Protein AF-A0A7X8MXW6-F1 (afdb_monomer)

Foldseek 3Di:
DPDQDDQPPVLQQPQPPDDDPDDPLVSLLVSVLLCLQVCSDPAFDFDALVVVCVSNVHDSVSSVSSLVVCVVLVQWPQDVVGHTGGHDQDPVNLVVLVVVCCVLQVVLLVLCVVPPFDPVLVVVLVVLVVQLVVCVVVVVPVSNLVSVLVNSLSSSVRSVCPVSSVVNSSSSSNNHDDDPDD

Sequence (182 aa):
MPSRPSLPDSHRLPRLDEPRDMPLREQVAEHLRHAFIVGDIAPGVVLSAPTLAGEFGISATPVREAMLDLATEGHVRALRYKGYRVLEFSPETRAQHVELRGFIEIPLMLRVAAHGMPDEQLVAARRLAADSLQAAVDGDLIEFIRLDTSLHLGLLKAAGNDVAVRHVRSLRSLARLTGLRA

Radius of gyration: 18.25 Å; Cα contacts (8 Å, |Δi|>4): 186; chains: 1; bounding box: 46×34×47 Å

Solvent-accessible surface area (backbone atoms only — not comparable to full-atom values): 10243 Å² total; per-residue (Å²): 129,88,78,78,86,72,83,63,86,89,65,65,70,74,71,82,86,55,92,58,105,62,59,68,29,56,55,51,32,54,52,52,53,48,34,44,39,77,42,77,47,54,62,67,44,69,46,40,38,65,57,52,12,63,75,67,76,50,65,40,63,45,41,46,52,18,54,50,52,37,30,74,74,56,51,25,41,82,38,90,98,61,34,31,30,30,45,70,80,48,74,64,59,31,50,52,35,51,50,56,44,49,74,54,50,50,63,38,50,51,49,28,70,73,72,48,68,60,68,72,57,52,53,51,39,52,49,30,53,52,52,19,52,49,24,53,75,72,64,36,57,67,56,17,52,53,29,49,49,51,30,54,42,49,53,34,46,62,48,71,33,66,70,55,34,58,54,48,54,53,38,54,60,64,48,48,60,78,75,85,76,130

Secondary structure (DSSP, 8-state):
-PPPPPPPGGGPPS-TTS--SS-HHHHHHHHHHHHHHTTSS-TT-EE-HHHHHHHHTS-HHHHHHHHHHHHHTTSEEEETTTEEEEPPPPHHHHHHHHHHHHHHHHHHHHHHHHH---HHHHHHHHHHHHHHHHHHHTT-HHHHHHHHHHHHHHHHHHTT-HHHHHHHHHHHHHSSPS----

InterPro domains:
  IPR000524 Transcription regulator HTH, GntR [PF00392] (25-86)
  IPR000524 Transcription regulator HTH, GntR [PS50949] (22-89)
  IPR000524 Transcription regulator HTH, GntR [SM00345] (28-86)
  IPR008920 Transcription regulator FadR/GntR, C-terminal [G3DSA:1.20.120.530] (92-181)
  IPR008920 Transcription regulator FadR/GntR, C-terminal [SSF48008] (94-178)
  IPR011711 GntR, C-terminal [PF07729] (99-176)
  IPR036388 Winged helix-like DNA-binding domain superfamily [G3DSA:1.10.10.10] (20-87)
  IPR036390 Winged helix DNA-binding domain superfamily [SSF46785] (18-90)

Mean predicted aligned error: 10.39 Å

Organism: NCBI:txid1610489

pLDDT: mean 82.72, std 16.94, range [33.53, 98.19]

Nearest PDB structures (foldseek):
  4p9f-assembly1_A  TM=8.448E-01  e=3.933E-08  Escherichia coli UMEA 3718-1
  7xp0-assembly1_A-2  TM=7.785E-01  e=3.809E-06  Pseudomonas aeruginosa PAO1
  6za7-assembly1_B  TM=6.309E-01  e=5.865E-07  Agrobacterium fabrum str. C58
  6za7-assembly1_A  TM=6.076E-01  e=1.747E-06  Agrobacterium fabrum str. C58
  3ihu-assembly2_B  TM=8.337E-01  e=6.993E-05  Cupriavidus pinatubonensis JMP134

Structure (mmCIF, N/CA/C/O backbone):
data_AF-A0A7X8MXW6-F1
#
_entry.id   AF-A0A7X8MXW6-F1
#
loop_
_atom_site.group_PDB
_atom_site.id
_atom_site.type_symbol
_atom_site.label_atom_id
_atom_site.label_alt_id
_atom_site.label_comp_id
_atom_site.label_asym_id
_atom_site.label_entity_id
_atom_site.label_seq_id
_atom_site.pdbx_PDB_ins_code
_atom_site.Cartn_x
_atom_site.Cartn_y
_atom_site.Cartn_z
_atom_site.occupancy
_atom_site.B_iso_or_equiv
_atom_site.auth_seq_id
_atom_site.auth_comp_id
_atom_site.auth_asym_id
_atom_site.auth_atom_id
_atom_site.pdbx_PDB_model_num
ATOM 1 N N . MET A 1 1 ? -29.532 -4.496 23.430 1.00 36.91 1 MET A N 1
ATOM 2 C CA . MET A 1 1 ? -28.076 -4.241 23.368 1.00 36.91 1 MET A CA 1
ATOM 3 C C . MET A 1 1 ? -27.651 -4.408 21.923 1.00 36.91 1 MET A C 1
ATOM 5 O O . MET A 1 1 ? -28.002 -5.445 21.376 1.00 36.91 1 MET A O 1
ATOM 9 N N . PRO A 1 2 ? -26.997 -3.433 21.272 1.00 33.53 2 PRO A N 1
ATOM 10 C CA . PRO A 1 2 ? -26.527 -3.659 19.914 1.00 33.53 2 PRO A CA 1
ATOM 11 C C . PRO A 1 2 ? -25.418 -4.715 19.961 1.00 33.53 2 PRO A C 1
ATOM 13 O O . PRO A 1 2 ? -24.464 -4.607 20.733 1.00 33.53 2 PRO A O 1
ATOM 16 N N . SER A 1 3 ? -25.623 -5.776 19.193 1.00 37.81 3 SER A N 1
ATOM 17 C CA . SER A 1 3 ? -24.724 -6.905 18.996 1.00 37.81 3 SER A CA 1
ATOM 18 C C . SER A 1 3 ? -23.345 -6.418 18.545 1.00 37.81 3 SER A C 1
ATOM 20 O O . SER A 1 3 ? -23.223 -5.615 17.620 1.00 37.81 3 SER A O 1
ATOM 22 N N . ARG A 1 4 ? -22.299 -6.880 19.239 1.00 45.94 4 ARG A N 1
ATOM 23 C CA . ARG A 1 4 ? -20.902 -6.613 18.880 1.00 45.94 4 ARG A CA 1
ATOM 24 C C . ARG A 1 4 ? -20.596 -7.339 17.566 1.00 45.94 4 ARG A C 1
ATOM 26 O O . ARG A 1 4 ? -20.819 -8.546 17.526 1.00 45.94 4 ARG A O 1
ATOM 33 N N . PRO A 1 5 ? -20.107 -6.657 16.519 1.00 39.91 5 PRO A N 1
ATOM 34 C CA . PRO A 1 5 ? -19.683 -7.349 15.312 1.00 39.91 5 PRO A CA 1
ATOM 35 C C . PRO A 1 5 ? -18.455 -8.204 15.647 1.00 39.91 5 PRO A C 1
ATOM 37 O O . PRO A 1 5 ? -17.433 -7.676 16.079 1.00 39.91 5 PRO A O 1
ATOM 40 N N . SER A 1 6 ? -18.594 -9.520 15.512 1.00 46.16 6 SER A N 1
ATOM 41 C CA . SER A 1 6 ? -17.487 -10.475 15.431 1.00 46.16 6 SER A CA 1
ATOM 42 C C . SER A 1 6 ? -16.920 -10.452 14.013 1.00 46.16 6 SER A C 1
ATOM 44 O O . SER A 1 6 ? -17.694 -10.338 13.057 1.00 46.16 6 SER A O 1
ATOM 46 N N . LEU A 1 7 ? -15.597 -10.558 13.861 1.00 47.19 7 LEU A N 1
ATOM 47 C CA . LEU A 1 7 ? -14.991 -10.727 12.538 1.00 47.19 7 LEU A CA 1
ATOM 48 C C . LEU A 1 7 ? -15.513 -12.028 11.881 1.00 47.19 7 LEU A C 1
ATOM 50 O O . LEU A 1 7 ? -15.672 -13.028 12.582 1.00 47.19 7 LEU A O 1
ATOM 54 N N . PRO A 1 8 ? -15.810 -12.040 10.568 1.00 42.41 8 PRO A N 1
ATOM 55 C CA . PRO A 1 8 ? -16.165 -13.268 9.849 1.00 42.41 8 PRO A CA 1
ATOM 56 C C . PRO A 1 8 ? -15.090 -14.375 9.963 1.00 42.41 8 PRO A C 1
ATOM 58 O O . PRO A 1 8 ? -13.896 -14.089 10.039 1.00 42.41 8 PRO A O 1
ATOM 61 N N . ASP A 1 9 ? -15.500 -15.651 9.909 1.00 42.44 9 ASP A N 1
ATOM 62 C CA . ASP A 1 9 ? -14.617 -16.831 10.052 1.00 42.44 9 ASP A CA 1
ATOM 63 C C . ASP A 1 9 ? -13.475 -16.913 9.011 1.00 42.44 9 ASP A C 1
ATOM 65 O O . ASP A 1 9 ? -12.468 -17.587 9.238 1.00 42.44 9 ASP A O 1
ATOM 69 N N . SER A 1 10 ? -13.585 -16.189 7.892 1.00 42.41 10 SER A N 1
ATOM 70 C CA . SER A 1 10 ? -12.551 -16.036 6.856 1.00 42.41 10 SER A CA 1
ATOM 71 C C . SER A 1 10 ? -11.316 -15.233 7.294 1.00 42.41 10 SER A C 1
ATOM 73 O O . SER A 1 10 ? -10.360 -15.143 6.528 1.00 42.41 10 SER A O 1
ATOM 75 N N . HIS A 1 11 ? -11.309 -14.666 8.507 1.00 49.03 11 HIS A N 1
ATOM 76 C CA . HIS A 1 11 ? -10.253 -13.764 8.995 1.00 49.03 11 HIS A CA 1
ATOM 77 C C . HIS A 1 11 ? -9.484 -14.307 10.199 1.00 49.03 11 HIS A C 1
ATOM 79 O O . HIS A 1 11 ? -8.887 -13.541 10.957 1.00 49.03 11 HIS A O 1
ATOM 85 N N . ARG A 1 12 ? -9.440 -15.635 10.379 1.00 51.31 12 ARG A N 1
ATOM 86 C CA . ARG A 1 12 ? -8.355 -16.208 11.182 1.00 51.31 12 ARG A CA 1
ATOM 87 C C . ARG A 1 12 ? -7.048 -15.763 10.542 1.00 51.31 12 ARG A C 1
ATOM 89 O O . ARG A 1 12 ? -6.825 -16.021 9.360 1.00 51.31 12 ARG A O 1
ATOM 96 N N . LEU A 1 13 ? -6.202 -15.088 11.316 1.00 50.16 13 LEU A N 1
ATOM 97 C CA . LEU A 1 13 ? -4.832 -14.828 10.900 1.00 50.16 13 LEU A CA 1
ATOM 98 C C . LEU A 1 13 ? -4.233 -16.129 10.343 1.00 50.16 13 LEU A C 1
ATOM 100 O O . LEU A 1 13 ? -4.460 -17.194 10.936 1.00 50.16 13 LEU A O 1
ATOM 104 N N . PRO A 1 14 ? -3.445 -16.082 9.253 1.00 50.50 14 PRO A N 1
ATOM 105 C CA . PRO A 1 14 ? -2.521 -17.178 8.991 1.00 50.50 14 PRO A CA 1
ATOM 106 C C . PRO A 1 14 ? -1.751 -17.433 10.290 1.00 50.50 14 PRO A C 1
ATOM 108 O O . PRO A 1 14 ? -1.395 -16.465 10.961 1.00 50.50 14 PRO A O 1
ATOM 111 N N . ARG A 1 15 ? -1.588 -18.705 10.684 1.00 50.72 15 ARG A N 1
ATOM 112 C CA . ARG A 1 15 ? -1.011 -19.096 11.982 1.00 50.72 15 ARG A CA 1
ATOM 113 C C . ARG A 1 15 ? 0.205 -18.216 12.295 1.00 50.72 15 ARG A C 1
ATOM 115 O O . ARG A 1 15 ? 1.260 -18.400 11.698 1.00 50.72 15 ARG A O 1
ATOM 122 N N . LEU A 1 16 ? 0.046 -17.263 13.220 1.00 52.38 16 LEU A N 1
ATOM 123 C CA . LEU A 1 16 ? 1.124 -16.355 13.641 1.00 52.38 16 LEU A CA 1
ATOM 124 C C . LEU A 1 16 ? 2.232 -17.099 14.408 1.00 52.38 16 LEU A C 1
ATOM 126 O O . LEU A 1 16 ? 3.251 -16.508 14.750 1.00 52.38 16 LEU A O 1
ATOM 130 N N . ASP A 1 17 ? 2.022 -18.395 14.657 1.00 49.62 17 ASP A N 1
ATOM 131 C CA . ASP A 1 17 ? 2.962 -19.325 15.274 1.00 49.62 17 ASP A CA 1
ATOM 132 C C . ASP A 1 17 ? 4.061 -19.802 14.305 1.00 49.62 17 ASP A C 1
ATOM 134 O O . ASP A 1 17 ? 5.020 -20.443 14.737 1.00 49.62 17 ASP A O 1
ATOM 138 N N . GLU A 1 18 ? 3.948 -19.526 12.998 1.00 51.53 18 GLU A N 1
ATOM 139 C CA . GLU A 1 18 ? 5.024 -19.827 12.051 1.00 51.53 18 GLU A CA 1
ATOM 140 C C . GLU A 1 18 ? 6.145 -18.781 12.165 1.00 51.53 18 GLU A C 1
ATOM 142 O O . GLU A 1 18 ? 5.864 -17.579 12.102 1.00 51.53 18 GLU A O 1
ATOM 147 N N . PRO A 1 19 ? 7.423 -19.192 12.306 1.00 49.38 19 PRO A N 1
ATOM 148 C CA . PRO A 1 19 ? 8.533 -18.255 12.394 1.00 49.38 19 PRO A CA 1
ATOM 149 C C . PRO A 1 19 ? 8.647 -17.482 11.078 1.00 49.38 19 PRO A C 1
ATOM 151 O O . PRO A 1 19 ? 9.159 -17.986 10.080 1.00 49.38 19 PRO A O 1
ATOM 154 N N . ARG A 1 20 ? 8.147 -16.249 11.067 1.00 57.38 20 ARG A N 1
ATOM 155 C CA . ARG A 1 20 ? 8.473 -15.254 10.046 1.00 57.38 20 ARG A CA 1
ATOM 156 C C . ARG A 1 20 ? 9.596 -14.380 10.584 1.00 57.38 20 ARG A C 1
ATOM 158 O O . ARG A 1 20 ? 9.595 -14.048 11.767 1.00 57.38 20 ARG A O 1
ATOM 165 N N . ASP A 1 21 ? 10.485 -13.921 9.709 1.00 69.06 21 ASP A N 1
ATOM 166 C CA . ASP A 1 21 ? 11.567 -12.966 10.021 1.00 69.06 21 ASP A CA 1
ATOM 167 C C . ASP A 1 21 ? 11.059 -11.558 10.432 1.00 69.06 21 ASP A C 1
ATOM 169 O O . ASP A 1 21 ? 11.796 -10.575 10.375 1.00 69.06 21 ASP A O 1
ATOM 173 N N . MET A 1 22 ? 9.789 -11.427 10.832 1.00 77.62 22 MET A N 1
ATOM 174 C CA . MET A 1 22 ? 9.086 -10.165 11.041 1.00 77.62 22 MET A CA 1
ATOM 175 C C . MET A 1 22 ? 8.452 -10.086 12.448 1.00 77.62 22 MET A C 1
ATOM 177 O O . MET A 1 22 ? 7.785 -11.034 12.873 1.00 77.62 22 MET A O 1
ATOM 181 N N . PRO A 1 23 ? 8.570 -8.947 13.162 1.00 89.06 23 PRO A N 1
ATOM 182 C CA . PRO A 1 23 ? 7.937 -8.733 14.466 1.00 89.06 23 PRO A CA 1
ATOM 183 C C . PRO A 1 23 ? 6.409 -8.898 14.456 1.00 89.06 23 PRO A C 1
ATOM 185 O O . PRO A 1 23 ? 5.728 -8.468 13.529 1.00 89.06 23 PRO A O 1
ATOM 188 N N . LEU A 1 24 ? 5.843 -9.414 15.554 1.00 88.75 24 LEU A N 1
ATOM 189 C CA . LEU A 1 24 ? 4.402 -9.683 15.688 1.00 88.75 24 LEU A CA 1
ATOM 190 C C . LEU A 1 24 ? 3.516 -8.444 15.459 1.00 88.75 24 LEU A C 1
ATOM 192 O O . LEU A 1 24 ? 2.457 -8.549 14.848 1.00 88.75 24 LEU A O 1
ATOM 196 N N . ARG A 1 25 ? 3.958 -7.258 15.902 1.00 91.25 25 ARG A N 1
ATOM 197 C CA . ARG A 1 25 ? 3.248 -5.990 15.643 1.00 91.25 25 ARG A CA 1
ATOM 198 C C . ARG A 1 25 ? 3.090 -5.713 14.144 1.00 91.25 25 ARG A C 1
ATOM 200 O O . ARG A 1 25 ? 2.050 -5.232 13.715 1.00 91.25 25 ARG A O 1
ATOM 207 N N . GLU A 1 26 ? 4.110 -6.035 13.350 1.00 86.50 26 GLU A N 1
ATOM 208 C CA . GLU A 1 26 ? 4.144 -5.743 11.918 1.00 86.50 26 GLU A CA 1
ATOM 209 C C . GLU A 1 26 ? 3.268 -6.742 11.162 1.00 86.50 26 GLU A C 1
ATOM 211 O O . GLU A 1 26 ? 2.489 -6.336 10.304 1.00 86.50 26 GLU A O 1
ATOM 216 N N . GLN A 1 27 ? 3.273 -8.011 11.585 1.00 86.62 27 GLN A N 1
ATOM 217 C CA . GLN A 1 27 ? 2.348 -9.028 11.080 1.00 86.62 27 GLN A CA 1
ATOM 218 C C . GLN A 1 27 ? 0.879 -8.647 11.341 1.00 86.62 27 GLN A C 1
ATOM 220 O O . GLN A 1 27 ? 0.041 -8.732 10.441 1.00 86.62 27 GLN A O 1
ATOM 225 N N . VAL A 1 28 ? 0.562 -8.177 12.556 1.00 91.06 28 VAL A N 1
ATOM 226 C CA . VAL A 1 28 ? -0.785 -7.688 12.901 1.00 91.06 28 VAL A CA 1
ATOM 227 C C . VAL A 1 28 ? -1.152 -6.464 12.063 1.00 91.06 28 VAL A C 1
ATOM 229 O O . VAL A 1 28 ? -2.267 -6.391 11.545 1.00 91.06 28 VAL A O 1
ATOM 232 N N . ALA A 1 29 ? -0.223 -5.516 11.910 1.00 88.62 29 ALA A N 1
ATOM 233 C CA . ALA A 1 29 ? -0.446 -4.325 11.105 1.00 88.62 29 ALA A CA 1
ATOM 234 C C . ALA A 1 29 ? -0.733 -4.695 9.645 1.00 88.62 29 ALA A C 1
ATOM 236 O O . ALA A 1 29 ? -1.752 -4.257 9.124 1.00 88.62 29 ALA A O 1
ATOM 237 N N . GLU A 1 30 ? 0.087 -5.541 9.007 1.00 82.62 30 GLU A N 1
ATOM 238 C CA . GLU A 1 30 ? -0.141 -6.015 7.633 1.00 82.62 30 GLU A CA 1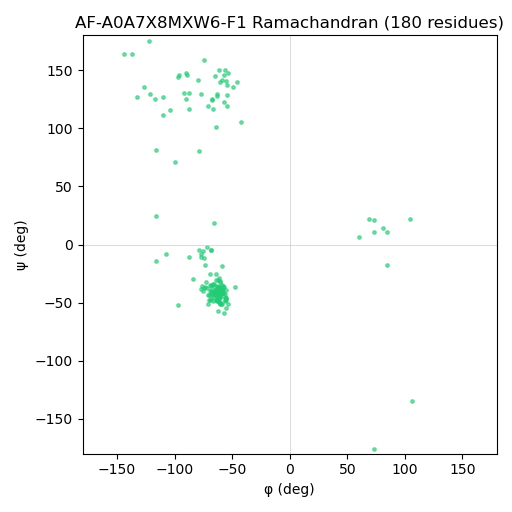
ATOM 239 C C . GLU A 1 30 ? -1.498 -6.696 7.460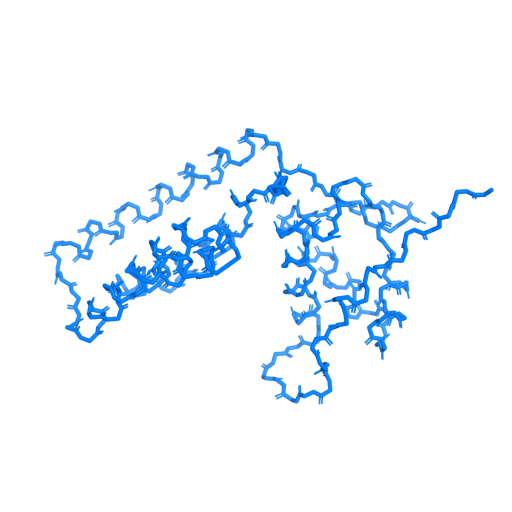 1.00 82.62 30 GLU A C 1
ATOM 241 O O . GLU A 1 30 ? -2.219 -6.378 6.511 1.00 82.62 30 GLU A O 1
ATOM 246 N N . HIS A 1 31 ? -1.873 -7.580 8.385 1.00 84.38 31 HIS A N 1
ATOM 247 C CA . HIS A 1 31 ? -3.149 -8.283 8.311 1.00 84.38 31 HIS A CA 1
ATOM 248 C C . HIS A 1 31 ? -4.346 -7.326 8.387 1.00 84.38 31 HIS A C 1
ATOM 250 O O . HIS A 1 31 ? -5.249 -7.385 7.551 1.00 84.38 31 HIS A O 1
ATOM 256 N N . LEU A 1 32 ? -4.345 -6.408 9.357 1.00 87.56 32 LEU A N 1
ATOM 257 C CA . LEU A 1 32 ? -5.420 -5.425 9.508 1.00 87.56 32 LEU A CA 1
ATOM 258 C C . LEU A 1 32 ? -5.466 -4.450 8.32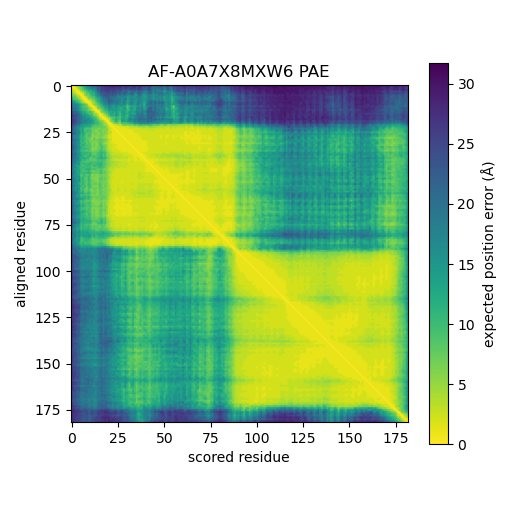9 1.00 87.56 32 LEU A C 1
ATOM 260 O O . LEU A 1 32 ? -6.550 -4.132 7.845 1.00 87.56 32 LEU A O 1
ATOM 264 N N . ARG A 1 33 ? -4.301 -4.025 7.822 1.00 84.19 33 ARG A N 1
ATOM 265 C CA . ARG A 1 33 ? -4.195 -3.186 6.620 1.00 84.19 33 ARG A CA 1
ATOM 266 C C . ARG A 1 33 ? -4.888 -3.855 5.438 1.00 84.19 33 ARG A C 1
ATOM 268 O O . ARG A 1 33 ? -5.704 -3.223 4.776 1.00 84.19 33 ARG A O 1
ATOM 275 N N . HIS A 1 34 ? -4.610 -5.141 5.222 1.00 74.31 34 HIS A N 1
ATOM 276 C CA . HIS A 1 34 ? -5.268 -5.928 4.186 1.00 74.31 34 HIS A CA 1
ATOM 277 C C . HIS A 1 34 ? -6.787 -5.964 4.389 1.00 74.31 34 HIS A C 1
ATOM 279 O O . HIS A 1 34 ? -7.519 -5.604 3.470 1.00 74.31 34 HIS A O 1
ATOM 285 N N . ALA A 1 35 ? -7.256 -6.306 5.594 1.00 80.00 35 ALA A N 1
ATOM 286 C CA . ALA A 1 35 ? -8.682 -6.383 5.922 1.00 80.00 35 ALA A CA 1
ATOM 287 C C . ALA A 1 35 ? -9.431 -5.048 5.713 1.00 80.00 35 ALA A C 1
ATOM 289 O O . ALA A 1 35 ? -10.586 -5.047 5.288 1.00 80.00 35 ALA A O 1
ATOM 290 N N . PHE A 1 36 ? -8.783 -3.904 5.963 1.00 79.31 36 PHE A N 1
ATOM 291 C CA . PHE A 1 36 ? -9.358 -2.587 5.660 1.00 79.31 36 PHE A CA 1
ATOM 292 C C . PHE A 1 36 ? -9.480 -2.335 4.156 1.00 79.31 36 PHE A C 1
ATOM 294 O O . PHE A 1 36 ? -10.493 -1.804 3.706 1.00 79.31 36 PHE A O 1
ATOM 301 N N . ILE A 1 37 ? -8.462 -2.716 3.382 1.00 72.31 37 ILE A N 1
ATOM 302 C CA . ILE A 1 37 ? -8.394 -2.455 1.937 1.00 72.31 37 ILE A CA 1
ATOM 303 C C . ILE A 1 37 ? -9.390 -3.318 1.169 1.00 72.31 37 ILE A C 1
ATOM 305 O O . ILE A 1 37 ? -10.061 -2.818 0.275 1.00 72.31 37 ILE A O 1
ATOM 309 N N . VAL A 1 38 ? -9.511 -4.603 1.509 1.00 66.44 38 VAL A N 1
ATOM 310 C CA . VAL A 1 38 ? -10.473 -5.492 0.833 1.00 66.44 38 VAL A CA 1
ATOM 311 C C . VAL A 1 38 ? -11.909 -5.308 1.343 1.00 66.44 38 VAL A C 1
ATOM 313 O O . VAL A 1 38 ? -12.843 -5.882 0.791 1.00 66.44 38 VAL A O 1
ATOM 316 N N . GLY A 1 39 ? -12.107 -4.470 2.369 1.00 71.12 39 GLY A N 1
ATOM 317 C CA . GLY A 1 39 ? -13.423 -4.132 2.913 1.00 71.12 39 GLY A CA 1
ATOM 318 C C . GLY A 1 39 ? -14.004 -5.168 3.878 1.00 71.12 39 GLY A C 1
ATOM 319 O O . GLY A 1 39 ? -15.192 -5.092 4.196 1.00 71.12 39 GLY A O 1
ATOM 320 N N . ASP A 1 40 ? -13.190 -6.102 4.371 1.00 76.88 40 ASP A N 1
ATOM 321 C CA . ASP A 1 40 ? -13.593 -7.086 5.385 1.00 76.88 40 ASP A CA 1
ATOM 322 C C . ASP A 1 40 ? -13.979 -6.407 6.702 1.00 76.88 40 ASP A C 1
ATOM 324 O O . ASP A 1 40 ? -14.922 -6.819 7.383 1.00 76.88 40 ASP A O 1
ATOM 328 N N . ILE A 1 41 ? -13.279 -5.320 7.040 1.00 81.50 41 ILE A N 1
ATOM 329 C CA . ILE A 1 41 ? -13.640 -4.445 8.152 1.00 81.50 41 ILE A CA 1
ATOM 330 C C . ILE A 1 41 ? -14.131 -3.117 7.585 1.00 81.50 41 ILE A C 1
ATOM 332 O O . ILE A 1 41 ? -13.364 -2.321 7.043 1.00 81.50 41 ILE A O 1
ATOM 336 N N . ALA A 1 42 ? -15.428 -2.873 7.753 1.00 78.12 42 ALA A N 1
ATOM 337 C CA . ALA A 1 42 ? -16.076 -1.687 7.222 1.00 78.12 42 ALA A CA 1
ATOM 338 C C . ALA A 1 42 ? -15.552 -0.386 7.871 1.00 78.12 42 ALA A C 1
ATOM 340 O O . ALA A 1 42 ? -15.306 -0.345 9.086 1.00 78.12 42 ALA A O 1
ATOM 341 N N . PRO A 1 43 ? -15.463 0.715 7.102 1.00 83.00 43 PRO A N 1
ATOM 342 C CA . PRO A 1 43 ? -15.230 2.038 7.663 1.00 83.00 43 PRO A CA 1
ATOM 343 C C . PRO A 1 43 ? -16.248 2.401 8.755 1.00 83.00 43 PRO A C 1
ATOM 345 O O . PRO A 1 43 ? -17.405 1.984 8.736 1.00 83.00 43 PRO A O 1
ATOM 348 N N . GLY A 1 44 ? -15.811 3.179 9.746 1.00 86.00 44 GLY A N 1
ATOM 349 C CA . GLY A 1 44 ? -16.634 3.603 10.882 1.00 86.00 44 GLY A CA 1
ATOM 350 C C . GLY A 1 44 ? -16.709 2.605 12.045 1.00 86.00 44 GLY A C 1
ATOM 351 O O . GLY A 1 44 ? -17.022 3.025 13.168 1.00 86.00 44 GLY A O 1
ATOM 352 N N . VAL A 1 45 ? -16.363 1.327 11.828 1.00 89.81 45 VAL A N 1
ATOM 353 C CA . VAL A 1 45 ? -16.269 0.311 12.892 1.00 89.81 45 VAL A CA 1
ATOM 354 C C . VAL A 1 45 ? -15.251 0.743 13.948 1.00 89.81 45 VAL A C 1
ATOM 356 O O . VAL A 1 45 ? -14.212 1.327 13.639 1.00 89.81 45 VAL A O 1
ATOM 359 N N . VAL A 1 46 ? -15.554 0.472 15.220 1.00 93.00 46 VAL A N 1
ATOM 360 C CA . VAL A 1 46 ? -14.634 0.713 16.335 1.00 93.00 46 VAL A CA 1
ATOM 361 C C . VAL A 1 46 ? -14.040 -0.612 16.790 1.00 93.00 46 VAL A C 1
ATOM 363 O O . VAL A 1 46 ? -14.754 -1.477 17.292 1.00 93.00 46 VAL A O 1
ATOM 366 N N . LEU A 1 47 ? -12.727 -0.740 16.637 1.00 93.94 47 LEU A N 1
ATOM 367 C CA . LEU A 1 47 ? -11.944 -1.901 17.026 1.00 93.94 47 LEU A CA 1
ATOM 368 C C . LEU A 1 47 ? -11.299 -1.693 18.394 1.00 93.94 47 LEU A C 1
ATOM 370 O O . LEU A 1 47 ? -10.853 -0.600 18.744 1.00 93.94 47 LEU A O 1
ATOM 374 N N . SER A 1 48 ? -11.210 -2.771 19.163 1.00 94.38 48 SER A N 1
ATOM 375 C CA . SER A 1 48 ? -10.610 -2.796 20.494 1.00 94.38 48 SER A CA 1
ATOM 376 C C . SER A 1 48 ? -9.402 -3.723 20.476 1.00 94.38 48 SER A C 1
ATOM 378 O O . SER A 1 48 ? -9.538 -4.895 20.133 1.00 94.38 48 SER A O 1
ATOM 380 N N . ALA A 1 49 ? -8.231 -3.224 20.883 1.00 93.44 49 ALA A N 1
ATOM 381 C CA . ALA A 1 49 ? -7.016 -4.037 20.914 1.00 93.44 49 ALA A CA 1
ATOM 382 C C . ALA A 1 49 ? -7.152 -5.299 21.794 1.00 93.44 49 ALA A C 1
ATOM 384 O O . ALA A 1 49 ? -6.748 -6.359 21.336 1.00 93.44 49 ALA A O 1
ATOM 385 N N . PRO A 1 50 ? -7.768 -5.258 22.997 1.00 93.25 50 PRO A N 1
ATOM 386 C CA . PRO A 1 50 ? -8.075 -6.475 23.754 1.00 93.25 50 PRO A CA 1
ATOM 387 C C . PRO A 1 50 ? -8.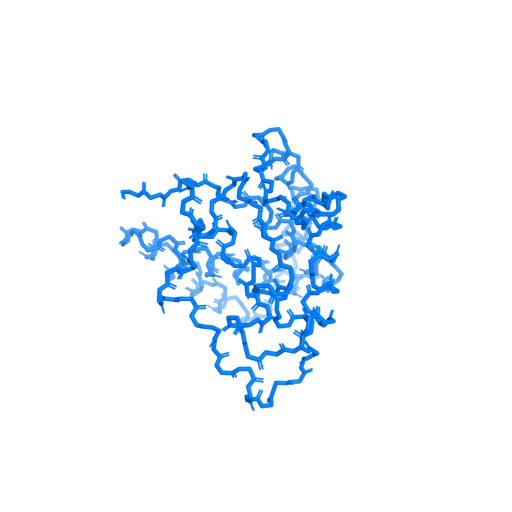965 -7.487 23.021 1.00 93.25 50 PRO A C 1
ATOM 389 O O . PRO A 1 50 ? -8.784 -8.685 23.192 1.00 93.25 50 PRO A O 1
ATOM 392 N N . THR A 1 51 ? -9.932 -7.017 22.228 1.00 90.12 51 THR A N 1
ATOM 393 C CA . THR A 1 51 ? -10.848 -7.899 21.488 1.00 90.12 51 THR A CA 1
ATOM 394 C C . THR A 1 51 ? -10.115 -8.590 20.348 1.00 90.12 51 THR A C 1
ATOM 396 O O . THR A 1 51 ? -10.112 -9.814 20.297 1.00 90.12 51 THR A O 1
ATOM 399 N N . LEU A 1 52 ? -9.411 -7.811 19.522 1.00 91.50 52 LEU A N 1
ATOM 400 C CA . LEU A 1 52 ? -8.568 -8.327 18.443 1.00 91.50 52 LEU A CA 1
ATOM 401 C C . LEU A 1 52 ? -7.497 -9.286 18.977 1.00 91.50 52 LEU A C 1
ATOM 403 O O . LEU A 1 52 ? -7.275 -10.341 18.410 1.00 91.50 52 LEU A O 1
ATOM 407 N N . ALA A 1 53 ? -6.867 -8.966 20.110 1.00 91.31 53 ALA A N 1
ATOM 408 C CA . ALA A 1 53 ? -5.885 -9.842 20.745 1.00 91.31 53 ALA A CA 1
ATOM 409 C C . ALA A 1 53 ? -6.470 -11.215 21.115 1.00 91.31 53 ALA A C 1
ATOM 411 O O . ALA A 1 53 ? -5.818 -12.234 20.899 1.00 91.31 53 ALA A O 1
ATOM 412 N N . GLY A 1 54 ? -7.712 -11.244 21.614 1.00 89.88 54 GLY A N 1
ATOM 413 C CA . GLY A 1 54 ? -8.438 -12.484 21.888 1.00 89.88 54 GLY A CA 1
ATOM 414 C C . GLY A 1 54 ? -8.757 -13.286 20.625 1.00 89.88 54 GLY A C 1
ATOM 415 O O . GLY A 1 54 ? -8.593 -14.501 20.628 1.00 89.88 54 GLY A O 1
ATOM 416 N N . GLU A 1 55 ? -9.151 -12.616 19.540 1.00 86.81 55 GLU A N 1
ATOM 417 C CA . GLU A 1 55 ? -9.385 -13.251 18.231 1.00 86.81 55 GLU A CA 1
ATOM 418 C C . GLU A 1 55 ? -8.089 -13.800 17.618 1.00 86.81 55 GLU A C 1
ATOM 420 O O . GLU A 1 55 ? -8.087 -14.842 16.967 1.00 86.81 55 GLU A O 1
ATOM 425 N N . PHE A 1 56 ? -6.975 -13.117 17.869 1.00 84.69 56 PHE A N 1
ATOM 426 C CA . PHE A 1 56 ? -5.659 -13.459 17.347 1.00 84.69 56 PHE A CA 1
ATOM 427 C C . PHE A 1 56 ? -4.884 -14.460 18.210 1.00 84.69 56 PHE A C 1
ATOM 429 O O . PHE A 1 56 ? -3.853 -14.960 17.771 1.00 84.69 56 PHE A O 1
ATOM 436 N N . GLY A 1 57 ? -5.348 -14.753 19.428 1.00 86.88 57 GLY A N 1
ATOM 437 C CA . GLY A 1 57 ? -4.651 -15.642 20.361 1.00 86.88 57 GLY A CA 1
ATOM 438 C C . GLY A 1 57 ? -3.336 -15.073 20.913 1.00 86.88 57 GLY A C 1
ATOM 439 O O . GLY A 1 57 ? -2.487 -15.834 21.369 1.00 86.88 57 GLY A O 1
ATOM 440 N N . ILE A 1 58 ? -3.154 -13.747 20.887 1.00 89.38 58 ILE A N 1
ATOM 441 C CA . ILE A 1 58 ? -1.922 -13.065 21.325 1.00 89.38 58 ILE A CA 1
ATOM 442 C C . ILE A 1 58 ? -2.204 -12.043 22.434 1.00 89.38 58 ILE A C 1
ATOM 444 O O . ILE A 1 58 ? -3.346 -11.794 22.814 1.00 89.38 58 ILE A O 1
ATOM 448 N N . SER A 1 59 ? -1.156 -11.422 22.985 1.00 92.62 59 SER A N 1
ATOM 449 C CA . SER A 1 59 ? -1.321 -10.353 23.977 1.00 92.62 59 SER A CA 1
ATOM 450 C C . SER A 1 59 ? -1.780 -9.033 23.337 1.00 92.62 59 SER A C 1
ATOM 452 O O . SER A 1 59 ? -1.594 -8.780 22.149 1.00 92.62 59 SER A O 1
ATOM 454 N N . ALA A 1 60 ? -2.372 -8.141 24.137 1.00 93.31 60 ALA A N 1
ATOM 455 C CA . ALA A 1 60 ? -2.898 -6.868 23.637 1.00 93.31 60 ALA A CA 1
ATOM 456 C C . ALA A 1 60 ? -1.818 -5.827 23.280 1.00 93.31 60 ALA A C 1
ATOM 458 O O . ALA A 1 60 ? -2.125 -4.861 22.584 1.00 93.31 60 ALA A O 1
ATOM 459 N N . THR A 1 61 ? -0.581 -5.985 23.757 1.00 95.00 61 THR A N 1
ATOM 460 C CA . THR A 1 61 ? 0.531 -5.051 23.501 1.00 95.00 61 THR A CA 1
ATOM 461 C C . THR A 1 61 ? 0.894 -4.940 22.014 1.00 95.00 61 THR A C 1
ATOM 463 O O . THR A 1 61 ? 0.766 -3.835 21.486 1.00 95.00 61 THR A O 1
ATOM 466 N N . PRO A 1 62 ? 1.250 -6.028 21.297 1.00 93.62 62 PRO A N 1
ATOM 467 C CA . PRO A 1 62 ? 1.570 -5.960 19.866 1.00 93.62 62 PRO A CA 1
ATOM 468 C C . PRO A 1 62 ? 0.394 -5.448 19.029 1.00 93.62 62 PRO A C 1
ATOM 470 O O . PRO A 1 62 ? 0.594 -4.737 18.050 1.00 93.62 62 PRO A O 1
ATOM 473 N N . VAL A 1 63 ? -0.844 -5.740 19.443 1.00 95.62 63 VAL A N 1
ATOM 474 C CA . VAL A 1 63 ? -2.042 -5.216 18.780 1.00 95.62 63 VAL A CA 1
ATOM 475 C C . VAL A 1 63 ? -2.171 -3.706 18.980 1.00 95.62 63 VAL A C 1
ATOM 477 O O . VAL A 1 63 ? -2.475 -2.990 18.034 1.00 95.62 63 VAL A O 1
ATOM 480 N N . ARG A 1 64 ? -1.929 -3.180 20.189 1.00 95.19 64 ARG A N 1
ATOM 481 C CA . ARG A 1 64 ? -1.953 -1.726 20.432 1.00 95.19 64 ARG A CA 1
ATOM 482 C C . ARG A 1 64 ? -0.898 -0.997 19.613 1.00 95.19 64 ARG A C 1
ATOM 484 O O . ARG A 1 64 ? -1.217 0.049 19.061 1.00 95.19 64 ARG A O 1
ATOM 491 N N . GLU A 1 65 ? 0.314 -1.540 19.544 1.00 95.50 65 GLU A N 1
ATOM 492 C CA . GLU A 1 65 ? 1.396 -0.984 18.724 1.00 95.50 65 GLU A CA 1
ATOM 493 C C . GLU A 1 65 ? 0.996 -0.952 17.247 1.00 95.50 65 GLU A C 1
ATOM 495 O O . GLU A 1 65 ? 0.988 0.120 16.648 1.00 95.50 65 GLU A O 1
ATOM 500 N N . ALA A 1 66 ? 0.519 -2.076 16.705 1.00 94.31 66 ALA A N 1
ATOM 501 C CA . ALA A 1 66 ? 0.030 -2.146 15.330 1.00 94.31 66 ALA A CA 1
ATOM 502 C C . ALA A 1 66 ? -1.083 -1.121 15.048 1.00 94.31 66 ALA A C 1
ATOM 504 O O . ALA A 1 66 ? -1.078 -0.448 14.022 1.00 94.31 66 ALA A O 1
ATOM 505 N N . MET A 1 67 ? -2.030 -0.948 15.974 1.00 94.94 67 MET A N 1
ATOM 506 C CA . MET A 1 67 ? -3.112 0.030 15.823 1.00 94.94 67 MET A CA 1
ATOM 507 C C . MET A 1 67 ? -2.630 1.488 15.904 1.00 94.94 67 MET A C 1
ATOM 509 O O . MET A 1 67 ? -3.300 2.370 15.365 1.00 94.94 67 MET A O 1
ATOM 513 N N . LEU A 1 68 ? -1.504 1.770 16.570 1.00 93.94 68 LEU A N 1
ATOM 514 C CA . LEU A 1 68 ? -0.869 3.095 16.562 1.00 93.94 68 LEU A CA 1
ATOM 515 C C . LEU A 1 68 ? -0.145 3.362 15.238 1.00 93.94 68 LEU A C 1
ATOM 517 O O . LEU A 1 68 ? -0.267 4.466 14.702 1.00 93.94 68 LEU A O 1
ATOM 521 N N . ASP A 1 69 ? 0.531 2.357 14.683 1.00 90.19 69 ASP A N 1
ATOM 522 C CA . ASP A 1 69 ? 1.135 2.440 13.348 1.00 90.19 69 ASP A CA 1
ATOM 523 C C . ASP A 1 69 ? 0.045 2.705 12.298 1.00 90.19 69 ASP A C 1
ATOM 525 O O . ASP A 1 69 ? 0.092 3.701 11.577 1.00 90.19 69 ASP A O 1
ATOM 529 N N . LEU A 1 70 ? -1.035 1.918 12.323 1.00 88.31 70 LEU A N 1
ATOM 530 C CA . LEU A 1 70 ? -2.200 2.091 11.447 1.00 88.31 70 LEU A CA 1
ATOM 531 C C . LEU A 1 70 ? -2.910 3.440 11.652 1.00 88.31 70 LEU A C 1
ATOM 533 O O . LEU A 1 70 ? -3.517 3.969 10.719 1.00 88.31 70 LEU A O 1
ATOM 537 N N . ALA A 1 71 ? -2.854 4.016 12.857 1.00 89.81 71 ALA A N 1
ATOM 538 C CA . ALA A 1 71 ? -3.373 5.359 13.102 1.00 89.81 71 ALA A CA 1
ATOM 539 C C . ALA A 1 71 ? -2.494 6.441 12.465 1.00 89.81 71 ALA A C 1
ATOM 541 O O . ALA A 1 71 ? -3.010 7.427 11.941 1.00 89.81 71 ALA A O 1
ATOM 542 N N . THR A 1 72 ? -1.178 6.241 12.491 1.00 84.88 72 THR A N 1
ATOM 543 C CA . THR A 1 72 ? -0.193 7.133 11.865 1.00 84.88 72 THR A CA 1
ATOM 544 C C . THR A 1 72 ? -0.295 7.074 10.340 1.00 84.88 72 THR A C 1
ATOM 546 O O . THR A 1 72 ? -0.176 8.095 9.669 1.00 84.88 72 THR A O 1
ATOM 549 N N . GLU A 1 73 ? -0.596 5.894 9.799 1.00 80.00 73 GLU A N 1
ATOM 550 C CA . GLU A 1 73 ? -0.860 5.660 8.375 1.00 80.00 73 GLU A CA 1
ATOM 551 C C . GLU A 1 73 ? -2.241 6.166 7.914 1.00 80.00 73 GLU A C 1
ATOM 553 O O . GLU A 1 73 ? -2.505 6.229 6.716 1.00 80.00 73 GLU A O 1
ATOM 558 N N . GLY A 1 74 ? -3.132 6.535 8.842 1.00 79.94 74 GLY A N 1
ATOM 559 C CA . GLY A 1 74 ? -4.461 7.066 8.525 1.00 79.94 74 GLY A CA 1
ATOM 560 C C . GLY A 1 74 ? -5.543 6.014 8.262 1.00 79.94 74 GLY A C 1
ATOM 561 O O . GLY A 1 74 ? -6.644 6.374 7.856 1.00 79.94 74 GLY A O 1
ATOM 562 N N . HIS A 1 75 ? -5.286 4.732 8.535 1.00 83.50 75 HIS A N 1
ATOM 563 C CA . HIS A 1 75 ? -6.300 3.674 8.441 1.00 83.50 75 HIS A CA 1
ATOM 564 C C . HIS A 1 75 ? -7.329 3.742 9.574 1.00 83.50 75 HIS A C 1
ATOM 566 O O . HIS A 1 75 ? -8.499 3.394 9.402 1.00 83.50 75 HIS A O 1
ATOM 572 N N . VAL A 1 76 ? -6.902 4.191 10.755 1.00 90.25 76 VAL A N 1
ATOM 573 C CA . VAL A 1 76 ? -7.760 4.309 11.937 1.00 90.25 76 VAL A CA 1
ATOM 574 C C . VAL A 1 76 ? -7.513 5.624 12.675 1.00 90.25 76 VAL A C 1
ATOM 576 O O . VAL A 1 76 ? -6.492 6.280 12.509 1.00 90.25 76 VAL A O 1
ATOM 579 N N . ARG A 1 77 ? -8.433 6.011 13.558 1.00 92.25 77 ARG A N 1
ATOM 580 C CA . ARG A 1 77 ? -8.228 7.084 14.540 1.00 92.25 77 ARG A CA 1
ATOM 581 C C . ARG A 1 77 ? -8.414 6.542 15.946 1.00 92.25 77 ARG A C 1
ATOM 583 O O . ARG A 1 77 ? -9.452 5.952 16.248 1.00 92.25 77 ARG A O 1
ATOM 590 N N . ALA A 1 78 ? -7.456 6.806 16.830 1.00 93.56 78 ALA A N 1
ATOM 591 C CA . ALA A 1 78 ? -7.591 6.479 18.244 1.00 93.56 78 ALA A CA 1
ATOM 592 C C . ALA A 1 78 ? -8.756 7.259 18.883 1.00 93.56 78 ALA A C 1
ATOM 594 O O . ALA A 1 78 ? -8.860 8.482 18.768 1.00 93.56 78 ALA A O 1
ATOM 595 N N . LEU A 1 79 ? -9.633 6.543 19.581 1.00 92.94 79 LEU A N 1
ATOM 596 C CA . LEU A 1 79 ? -10.730 7.087 20.368 1.00 92.94 79 LEU A CA 1
ATOM 597 C C . LEU A 1 79 ? -10.443 6.884 21.855 1.00 92.94 79 LEU A C 1
ATOM 599 O O . LEU A 1 79 ? -10.229 5.761 22.322 1.00 92.94 79 LEU A O 1
ATOM 603 N N . ARG A 1 80 ? -10.519 7.972 22.626 1.00 89.38 80 ARG A N 1
ATOM 604 C CA . ARG A 1 80 ? -10.291 7.940 24.075 1.00 89.38 80 ARG A CA 1
ATOM 605 C C . ARG A 1 80 ? -11.208 6.909 24.742 1.00 89.38 80 ARG A C 1
ATOM 607 O O . ARG A 1 80 ? -12.427 7.015 24.639 1.00 89.38 80 ARG A O 1
ATOM 614 N N . TYR A 1 81 ? -10.610 5.911 25.394 1.00 86.94 81 TYR A N 1
ATOM 615 C CA . TYR A 1 81 ? -11.285 4.815 26.112 1.00 86.94 81 TYR A CA 1
ATOM 616 C C . TYR A 1 81 ? -12.216 3.917 25.277 1.00 86.94 81 TYR A C 1
ATOM 618 O O . TYR A 1 81 ? -12.895 3.067 25.847 1.00 86.94 81 TYR A O 1
ATOM 626 N N . LYS A 1 82 ? -12.267 4.077 23.949 1.00 84.44 82 LYS A N 1
ATOM 627 C CA . LYS A 1 82 ? -13.183 3.317 23.077 1.00 84.44 82 LYS A CA 1
ATOM 628 C C . LYS A 1 82 ? -12.471 2.401 22.085 1.00 84.44 82 LYS A C 1
ATOM 630 O O . LYS A 1 82 ? -13.124 1.536 21.520 1.00 84.44 82 LYS A O 1
ATOM 635 N N . GLY A 1 83 ? -11.162 2.568 21.895 1.00 93.06 83 GLY A N 1
ATOM 636 C CA . GLY A 1 83 ? -10.380 1.803 20.924 1.00 93.06 83 GLY A CA 1
ATOM 637 C C . GLY A 1 83 ? -10.023 2.656 19.714 1.00 93.06 83 GLY A C 1
ATOM 638 O O . GLY A 1 83 ? -9.607 3.799 19.882 1.00 93.06 83 GLY A O 1
ATOM 639 N N . TYR A 1 84 ? -10.183 2.125 18.508 1.00 95.31 84 TYR A N 1
ATOM 640 C CA . TYR A 1 84 ? -9.751 2.757 17.264 1.00 95.31 84 TYR A CA 1
ATOM 641 C C . TYR A 1 84 ? -10.874 2.695 16.236 1.00 95.31 84 TYR A C 1
ATOM 643 O O . TYR A 1 84 ? -11.411 1.624 15.972 1.00 95.31 84 TYR A O 1
ATOM 651 N N . ARG A 1 85 ? -11.251 3.837 15.664 1.00 92.94 85 ARG A N 1
ATOM 652 C CA . ARG A 1 85 ? -12.268 3.904 14.612 1.00 92.94 85 ARG A CA 1
ATOM 653 C C . ARG A 1 85 ? -11.616 3.761 13.247 1.00 92.94 85 ARG A C 1
ATOM 655 O O . ARG A 1 85 ? -10.748 4.571 12.937 1.00 92.94 85 ARG A O 1
ATOM 662 N N . VAL A 1 86 ? -12.070 2.803 12.448 1.00 89.44 86 VAL A N 1
ATOM 663 C CA . VAL A 1 86 ? -11.663 2.650 11.046 1.00 89.44 86 VAL A CA 1
ATOM 664 C C . VAL A 1 86 ? -12.109 3.876 10.263 1.00 89.44 86 VAL A C 1
ATOM 666 O O . VAL A 1 86 ? -13.265 4.297 10.365 1.00 89.44 86 VAL A O 1
ATOM 669 N N . LEU A 1 87 ? -11.172 4.491 9.550 1.00 83.94 87 LEU A N 1
ATOM 670 C CA . LEU A 1 87 ? -11.430 5.668 8.736 1.00 83.94 87 LEU A CA 1
ATOM 671 C C . LEU A 1 87 ? -11.810 5.247 7.319 1.00 83.94 87 LEU A C 1
ATOM 673 O O . LEU A 1 87 ? -11.339 4.240 6.800 1.00 83.94 87 LEU A O 1
ATOM 677 N N . GLU A 1 88 ? -12.670 6.044 6.701 1.00 74.12 88 GLU A N 1
ATOM 678 C CA . GLU A 1 88 ? -12.846 6.022 5.257 1.00 74.12 88 GLU A CA 1
ATOM 679 C C . GLU A 1 88 ? -11.894 7.056 4.658 1.00 74.12 88 GLU A C 1
ATOM 681 O O . GLU A 1 88 ? -11.858 8.202 5.119 1.00 74.12 88 GLU A O 1
ATOM 686 N N . PHE A 1 89 ? -11.121 6.672 3.643 1.00 70.06 89 PHE A N 1
ATOM 687 C CA . PHE A 1 89 ? -10.362 7.654 2.877 1.00 70.06 89 PHE A CA 1
ATOM 688 C C . PHE A 1 89 ? -11.337 8.473 2.042 1.00 70.06 89 PHE A C 1
ATOM 690 O O . PHE A 1 89 ? -12.034 7.925 1.182 1.00 70.06 89 PHE A O 1
ATOM 697 N N . SER A 1 90 ? -11.381 9.785 2.282 1.00 72.12 90 SER A N 1
ATOM 698 C CA . SER A 1 90 ? -12.214 10.664 1.471 1.00 72.12 90 SER A CA 1
ATOM 699 C C . SER A 1 90 ? -11.745 10.614 0.007 1.00 72.12 90 SER A C 1
ATOM 701 O O . SER A 1 90 ? -10.555 10.384 -0.254 1.00 72.12 90 SER A O 1
ATOM 703 N N . PRO A 1 91 ? -12.644 10.820 -0.972 1.00 73.25 91 PRO A N 1
ATOM 704 C CA . PRO A 1 91 ? -12.264 10.930 -2.378 1.00 73.25 91 PRO A CA 1
ATOM 705 C C . PRO A 1 91 ? -11.082 11.882 -2.616 1.00 73.25 91 PRO A C 1
ATOM 707 O O . PRO A 1 91 ? -10.206 11.579 -3.425 1.00 73.25 91 PRO A O 1
ATOM 710 N N . GLU A 1 92 ? -11.015 12.976 -1.861 1.00 76.88 92 GLU A N 1
ATOM 711 C CA . GLU A 1 92 ? -9.964 13.991 -1.930 1.00 76.88 92 GLU A CA 1
ATOM 712 C C . GLU A 1 92 ? -8.622 13.452 -1.422 1.00 76.88 92 GLU A C 1
ATOM 714 O O . GLU A 1 92 ? -7.611 13.586 -2.110 1.00 76.88 92 GLU A O 1
ATOM 719 N N . THR A 1 93 ? -8.593 12.783 -0.263 1.00 75.94 93 THR A N 1
ATOM 720 C CA . THR A 1 93 ? -7.364 12.151 0.248 1.00 75.94 93 THR A CA 1
ATOM 721 C C . THR A 1 93 ? -6.856 11.068 -0.706 1.00 75.94 93 THR A C 1
ATOM 723 O O . THR A 1 93 ? -5.654 10.965 -0.949 1.00 75.94 93 THR A O 1
ATOM 726 N N . ARG A 1 94 ? -7.757 10.300 -1.331 1.00 76.75 94 ARG A N 1
ATOM 727 C CA . ARG A 1 94 ? -7.371 9.326 -2.368 1.00 76.75 94 ARG A CA 1
ATOM 728 C C . ARG A 1 94 ? -6.730 10.009 -3.574 1.00 76.75 94 ARG A C 1
ATOM 730 O O . ARG A 1 94 ? -5.683 9.557 -4.036 1.00 76.75 94 ARG A O 1
ATOM 737 N N . ALA A 1 95 ? -7.322 11.102 -4.054 1.00 81.75 95 ALA A N 1
ATOM 738 C CA . ALA A 1 95 ? -6.766 11.877 -5.159 1.00 81.75 95 ALA A CA 1
ATOM 739 C C . ALA A 1 95 ? -5.363 12.413 -4.824 1.00 81.75 95 ALA A C 1
ATOM 741 O O . ALA A 1 95 ? -4.456 12.280 -5.641 1.00 81.75 95 ALA A O 1
ATOM 742 N N . GLN A 1 96 ? -5.150 12.902 -3.599 1.00 85.56 96 GLN A N 1
ATOM 743 C CA . GLN A 1 96 ? -3.838 13.359 -3.119 1.00 85.56 96 GLN A CA 1
ATOM 744 C C . GLN A 1 96 ? -2.796 12.227 -3.077 1.00 85.56 96 GLN A C 1
ATOM 746 O O . GLN A 1 96 ? -1.640 12.429 -3.448 1.00 85.56 96 GLN A O 1
ATOM 751 N N . HIS A 1 97 ? -3.183 11.009 -2.680 1.00 85.62 97 HIS A N 1
ATOM 752 C CA . HIS A 1 97 ? -2.278 9.854 -2.744 1.00 85.62 97 HIS A CA 1
ATOM 753 C C . HIS A 1 97 ? -1.907 9.487 -4.185 1.00 85.62 97 HIS A C 1
ATOM 755 O O . HIS A 1 97 ? -0.748 9.167 -4.454 1.00 85.62 97 HIS A O 1
ATOM 761 N N . VAL A 1 98 ? -2.866 9.535 -5.116 1.00 86.25 98 VAL A N 1
ATOM 762 C CA . VAL A 1 98 ? -2.607 9.307 -6.548 1.00 86.25 98 VAL A CA 1
ATOM 763 C C . VAL A 1 98 ? -1.701 10.398 -7.125 1.00 86.25 98 VAL A C 1
ATOM 765 O O . VAL A 1 98 ? -0.774 10.085 -7.869 1.00 86.25 98 VAL A O 1
ATOM 768 N N . GLU A 1 99 ? -1.907 11.655 -6.740 1.00 92.06 99 GLU A N 1
ATOM 769 C CA . GLU A 1 99 ? -1.064 12.783 -7.144 1.00 92.06 99 GLU A CA 1
ATOM 770 C C . GLU 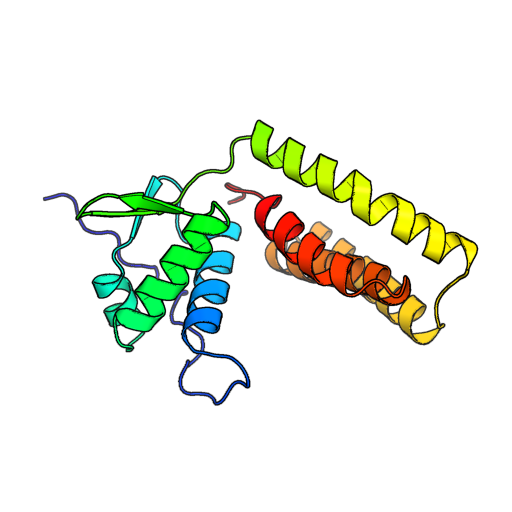A 1 99 ? 0.385 12.605 -6.666 1.00 92.06 99 GLU A C 1
ATOM 772 O O . GLU A 1 99 ? 1.319 12.662 -7.470 1.00 92.06 99 GLU A O 1
ATOM 777 N N . LEU A 1 100 ? 0.586 12.282 -5.384 1.00 93.50 100 LEU A N 1
ATOM 778 C CA . LEU A 1 100 ? 1.923 12.043 -4.837 1.00 93.50 100 LEU A CA 1
ATOM 779 C C . LEU A 1 100 ? 2.614 10.843 -5.499 1.00 93.50 100 LEU A C 1
ATOM 781 O O . LEU A 1 100 ? 3.819 10.879 -5.756 1.00 93.50 100 LEU A O 1
ATOM 785 N N . ARG A 1 101 ? 1.853 9.792 -5.829 1.00 93.81 101 ARG A N 1
ATOM 786 C CA . ARG A 1 101 ? 2.362 8.682 -6.646 1.00 93.81 101 ARG A CA 1
ATOM 787 C C . ARG A 1 101 ? 2.818 9.167 -8.016 1.00 93.81 101 ARG A C 1
ATOM 789 O O . ARG A 1 101 ? 3.881 8.745 -8.454 1.00 93.81 101 ARG A O 1
ATOM 796 N N . GLY A 1 102 ? 2.084 10.070 -8.661 1.00 95.31 102 GLY A N 1
ATOM 797 C CA . GLY A 1 102 ? 2.490 10.692 -9.924 1.00 95.31 102 GLY A CA 1
ATOM 798 C C . GLY A 1 102 ? 3.863 11.365 -9.833 1.00 95.31 102 GLY A C 1
ATOM 799 O O . GLY A 1 102 ? 4.726 11.105 -10.673 1.00 95.31 102 GLY A O 1
ATOM 800 N N . PHE A 1 103 ? 4.113 12.141 -8.774 1.00 97.06 103 PHE A N 1
ATOM 801 C CA . PHE A 1 103 ? 5.407 12.807 -8.567 1.00 97.06 103 PHE A CA 1
ATOM 802 C C . PHE A 1 103 ? 6.584 11.846 -8.355 1.00 97.06 103 PHE A C 1
ATOM 804 O O . PHE A 1 103 ? 7.722 12.210 -8.649 1.00 97.06 103 PHE A O 1
ATOM 811 N N . ILE A 1 104 ? 6.337 10.629 -7.863 1.00 96.31 104 ILE A N 1
ATOM 812 C CA . ILE A 1 104 ? 7.388 9.641 -7.583 1.00 96.31 104 ILE A CA 1
ATOM 813 C C . ILE A 1 104 ? 7.542 8.646 -8.737 1.00 96.31 104 ILE A C 1
ATOM 815 O O . ILE A 1 104 ? 8.650 8.413 -9.219 1.00 96.31 104 ILE A O 1
ATOM 819 N N . GLU A 1 105 ? 6.442 8.029 -9.168 1.00 96.06 105 GLU A N 1
ATOM 820 C CA . GLU A 1 105 ? 6.445 6.922 -10.123 1.00 96.06 105 GLU A CA 1
ATOM 821 C C . GLU A 1 105 ? 6.840 7.397 -11.525 1.00 96.06 105 GLU A C 1
ATOM 823 O O . GLU A 1 105 ? 7.731 6.804 -12.130 1.00 96.06 105 GLU A O 1
ATOM 828 N N . ILE A 1 106 ? 6.255 8.490 -12.028 1.00 97.12 106 ILE A N 1
ATOM 829 C CA . ILE A 1 106 ? 6.485 8.978 -13.401 1.00 97.12 106 ILE A CA 1
ATOM 830 C C . ILE A 1 106 ? 7.975 9.219 -13.706 1.00 97.12 106 ILE A C 1
ATOM 832 O O . ILE A 1 106 ? 8.473 8.630 -14.669 1.00 97.12 106 ILE A O 1
ATOM 836 N N . PRO A 1 107 ? 8.734 10.021 -12.929 1.00 97.06 107 PRO A N 1
ATOM 837 C CA . PRO A 1 107 ? 10.143 10.266 -13.245 1.00 97.06 107 PRO A CA 1
ATOM 838 C C . PRO A 1 107 ? 11.006 8.998 -13.169 1.00 97.06 107 PRO A C 1
ATOM 840 O O . PRO A 1 107 ? 11.976 8.867 -13.918 1.00 97.06 107 PRO A O 1
ATOM 843 N N . LEU A 1 108 ? 10.660 8.042 -12.301 1.00 96.50 108 LEU A N 1
ATOM 844 C CA . LEU A 1 108 ? 11.370 6.764 -12.205 1.00 96.50 108 LEU A CA 1
ATOM 845 C C . LEU A 1 108 ? 11.043 5.838 -13.379 1.00 96.50 108 LEU A C 1
ATOM 847 O O . LEU A 1 108 ? 11.945 5.188 -13.905 1.00 96.50 108 LEU A O 1
ATOM 851 N N . MET A 1 109 ? 9.795 5.831 -13.847 1.00 95.81 109 MET A N 1
ATOM 852 C CA . MET A 1 109 ? 9.404 5.088 -15.046 1.00 95.81 109 MET A CA 1
ATOM 853 C C . MET A 1 109 ? 10.073 5.658 -16.299 1.00 95.81 109 MET A C 1
ATOM 855 O O . MET A 1 109 ? 10.573 4.896 -17.121 1.00 95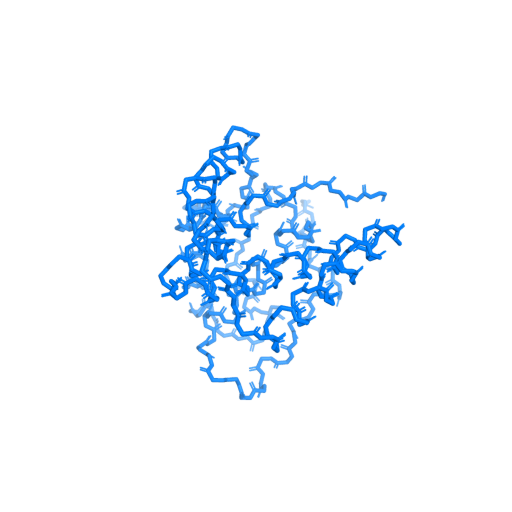.81 109 MET A O 1
ATOM 859 N N . LEU A 1 110 ? 10.166 6.987 -16.419 1.00 96.75 110 LEU A N 1
ATOM 860 C CA . LEU A 1 110 ? 10.905 7.636 -17.508 1.00 96.75 110 LEU A CA 1
ATOM 861 C C . LEU A 1 110 ? 12.391 7.254 -17.493 1.00 96.75 110 LEU A C 1
ATOM 863 O O . LEU A 1 110 ? 12.974 7.005 -18.545 1.00 96.75 110 LEU A O 1
ATOM 867 N N . ARG A 1 111 ? 13.003 7.149 -16.306 1.00 95.00 111 ARG A N 1
ATOM 868 C CA . ARG A 1 111 ? 14.388 6.679 -16.169 1.00 95.00 111 ARG A CA 1
ATOM 869 C C . ARG A 1 111 ? 14.548 5.246 -16.667 1.00 95.00 111 ARG A C 1
ATOM 871 O O . ARG A 1 111 ? 15.479 4.989 -17.422 1.00 95.00 111 ARG A O 1
ATOM 878 N N . VAL A 1 112 ? 13.651 4.347 -16.271 1.00 95.00 112 VAL A N 1
ATOM 879 C CA . VAL A 1 112 ? 13.636 2.956 -16.746 1.00 95.00 112 VAL A CA 1
ATOM 880 C C . VAL A 1 112 ? 13.452 2.894 -18.262 1.00 95.00 112 VAL A C 1
ATOM 882 O O . VAL A 1 112 ? 14.176 2.169 -18.933 1.00 95.00 112 VAL A O 1
ATOM 885 N N . ALA A 1 113 ? 12.537 3.687 -18.820 1.00 94.94 113 ALA A N 1
ATOM 886 C CA . ALA A 1 113 ? 12.318 3.740 -20.262 1.00 94.94 113 ALA A CA 1
ATOM 887 C C . ALA A 1 113 ? 13.557 4.240 -21.026 1.00 94.94 113 ALA A C 1
ATOM 889 O O . ALA A 1 113 ? 13.859 3.731 -22.101 1.00 94.94 113 ALA A O 1
ATOM 890 N N . ALA A 1 114 ? 14.285 5.211 -20.466 1.00 96.06 114 ALA A N 1
ATOM 891 C CA . ALA A 1 114 ? 15.470 5.790 -21.095 1.00 96.06 114 ALA A CA 1
ATOM 892 C C . ALA A 1 114 ? 16.720 4.896 -21.013 1.00 96.06 114 ALA A C 1
ATOM 894 O O . ALA A 1 114 ? 17.519 4.890 -21.944 1.00 96.06 114 ALA A O 1
ATOM 895 N N . HIS A 1 115 ? 16.908 4.164 -19.910 1.00 94.00 115 HIS A N 1
ATOM 896 C CA . HIS A 1 115 ? 18.139 3.397 -19.651 1.00 94.00 115 HIS A CA 1
ATOM 897 C C . HIS A 1 115 ? 17.957 1.882 -19.800 1.00 94.00 115 HIS A C 1
ATOM 899 O O . HIS A 1 115 ? 18.935 1.138 -19.755 1.00 94.00 115 HIS A O 1
ATOM 905 N N . GLY A 1 116 ? 16.718 1.425 -19.974 1.00 92.50 116 GLY A N 1
ATOM 906 C CA . GLY A 1 116 ? 16.370 0.015 -19.946 1.00 92.50 116 GLY A CA 1
ATOM 907 C C . GLY A 1 116 ? 16.400 -0.578 -18.537 1.00 92.50 116 GLY A C 1
ATOM 908 O O . GLY A 1 116 ? 16.600 0.100 -17.527 1.00 92.50 116 GLY A O 1
ATOM 909 N N . MET A 1 117 ? 16.174 -1.885 -18.487 1.00 95.06 117 MET A N 1
ATOM 910 C CA . MET A 1 117 ? 16.323 -2.729 -17.304 1.00 95.06 117 MET A CA 1
ATOM 911 C C . MET A 1 117 ? 16.848 -4.101 -17.746 1.00 95.06 117 MET A C 1
ATOM 913 O O . MET A 1 117 ? 16.751 -4.412 -18.934 1.00 95.06 117 MET A O 1
ATOM 917 N N . PRO A 1 118 ? 17.363 -4.936 -16.831 1.00 93.75 118 PRO A N 1
ATOM 918 C CA . PRO A 1 118 ? 17.766 -6.301 -17.161 1.00 93.75 118 PRO A CA 1
ATOM 919 C C . PRO A 1 118 ? 16.630 -7.111 -17.806 1.00 93.75 118 PRO A C 1
ATOM 921 O O . PRO A 1 118 ? 15.481 -7.029 -17.365 1.00 93.75 118 PRO A O 1
ATOM 924 N N . ASP A 1 119 ? 16.955 -7.938 -18.803 1.00 95.00 119 ASP A N 1
ATOM 925 C CA . ASP A 1 119 ? 15.972 -8.731 -19.561 1.00 95.00 119 ASP A CA 1
ATOM 926 C C . ASP A 1 119 ? 15.102 -9.616 -18.660 1.00 95.00 119 ASP A C 1
ATOM 928 O O . ASP A 1 119 ? 13.890 -9.711 -18.852 1.00 95.00 119 ASP A O 1
ATOM 932 N N . GLU A 1 120 ? 15.695 -10.209 -17.625 1.00 94.94 120 GLU A N 1
ATOM 933 C CA . GLU A 1 120 ? 14.981 -11.004 -16.621 1.00 94.94 120 GLU A CA 1
ATOM 934 C C . GLU A 1 120 ? 13.891 -10.194 -15.893 1.00 94.94 120 GLU A C 1
ATOM 936 O O . GLU A 1 120 ? 12.780 -10.686 -15.683 1.00 94.94 120 GLU A O 1
ATOM 941 N N . GLN A 1 121 ? 14.170 -8.926 -15.569 1.00 94.38 121 GLN A N 1
ATOM 942 C CA . GLN A 1 121 ? 13.227 -8.031 -14.898 1.00 94.38 121 GLN A CA 1
ATOM 943 C C . GLN A 1 121 ? 12.131 -7.585 -15.863 1.00 94.38 121 GLN A C 1
ATOM 945 O O . GLN A 1 121 ? 10.966 -7.512 -15.473 1.00 94.38 121 GLN A O 1
ATOM 950 N N . LEU A 1 122 ? 12.473 -7.357 -17.134 1.00 95.50 122 LEU A N 1
ATOM 951 C CA . LEU A 1 122 ? 11.503 -7.017 -18.172 1.00 95.50 122 LEU A CA 1
ATOM 952 C C . LEU A 1 122 ? 10.534 -8.174 -18.444 1.00 95.50 122 LEU A C 1
ATOM 954 O O . LEU A 1 122 ? 9.327 -7.954 -18.563 1.00 95.50 122 LEU A O 1
ATOM 958 N N . VAL A 1 123 ? 11.040 -9.407 -18.524 1.00 97.44 123 VAL A N 1
ATOM 959 C CA . VAL A 1 123 ? 10.216 -10.616 -18.679 1.00 97.44 123 VAL A CA 1
ATOM 960 C C . VAL A 1 123 ? 9.282 -10.783 -17.479 1.00 97.44 123 VAL A C 1
ATOM 962 O O . VAL A 1 123 ? 8.081 -10.987 -17.667 1.00 97.44 123 VAL A O 1
ATOM 965 N N . ALA A 1 124 ? 9.798 -10.627 -16.257 1.00 95.94 124 ALA A N 1
ATOM 966 C CA . ALA A 1 124 ? 8.983 -10.688 -15.045 1.00 95.94 124 ALA A CA 1
ATOM 967 C C . ALA A 1 124 ? 7.903 -9.590 -15.013 1.00 95.94 124 ALA A C 1
ATOM 969 O O . ALA A 1 124 ? 6.745 -9.879 -14.712 1.00 95.94 124 ALA A O 1
ATOM 970 N N . ALA A 1 125 ? 8.247 -8.352 -15.381 1.00 96.38 125 ALA A N 1
ATOM 971 C CA . ALA A 1 125 ? 7.301 -7.239 -15.450 1.00 96.38 125 ALA A CA 1
ATOM 972 C C . ALA A 1 125 ? 6.198 -7.484 -16.492 1.00 96.38 125 ALA A C 1
ATOM 974 O O . ALA A 1 125 ? 5.021 -7.271 -16.208 1.00 96.38 125 ALA A O 1
ATOM 975 N N . ARG A 1 126 ? 6.547 -7.992 -17.680 1.00 97.25 126 ARG A N 1
ATOM 976 C CA . ARG A 1 126 ? 5.558 -8.348 -18.713 1.00 97.25 126 ARG A CA 1
ATOM 977 C C . ARG A 1 126 ? 4.599 -9.432 -18.243 1.00 97.25 126 ARG A C 1
ATOM 979 O O . ARG A 1 126 ? 3.403 -9.317 -18.488 1.00 97.25 126 ARG A O 1
ATOM 986 N N . ARG A 1 127 ? 5.111 -10.450 -17.549 1.00 98.12 127 ARG A N 1
ATOM 987 C CA . ARG A 1 127 ? 4.274 -11.499 -16.965 1.00 98.12 127 ARG A CA 1
ATOM 988 C C . ARG A 1 127 ? 3.308 -10.925 -15.931 1.00 98.12 127 ARG A C 1
ATOM 990 O O . ARG A 1 127 ? 2.116 -11.155 -16.043 1.00 98.12 127 ARG A O 1
ATOM 997 N N . LEU A 1 128 ? 3.800 -10.116 -14.991 1.00 98.12 128 LEU A N 1
ATOM 998 C CA . LEU A 1 128 ? 2.949 -9.469 -13.985 1.00 98.12 128 LEU A CA 1
ATOM 999 C C . LEU A 1 128 ? 1.866 -8.581 -14.614 1.00 98.12 128 LEU A C 1
ATOM 1001 O O . LEU A 1 128 ? 0.748 -8.553 -14.113 1.00 98.12 128 LEU A O 1
ATOM 1005 N N . ALA A 1 129 ? 2.183 -7.877 -15.704 1.00 97.50 129 ALA A N 1
ATOM 1006 C CA . ALA A 1 129 ? 1.215 -7.061 -16.436 1.00 97.50 129 ALA A CA 1
ATOM 1007 C C . ALA A 1 129 ? 0.148 -7.900 -17.160 1.00 97.50 129 ALA A C 1
ATOM 1009 O O . ALA A 1 129 ? -1.019 -7.519 -17.185 1.00 97.50 129 ALA A O 1
ATOM 1010 N N . ALA A 1 130 ? 0.535 -9.035 -17.749 1.00 98.19 130 ALA A N 1
ATOM 1011 C CA . ALA A 1 130 ? -0.408 -9.950 -18.388 1.00 98.19 130 ALA A CA 1
ATOM 1012 C C . ALA A 1 130 ? -1.321 -10.623 -17.352 1.00 98.19 130 ALA A C 1
ATOM 1014 O O . ALA A 1 130 ? -2.539 -10.625 -17.516 1.00 98.19 130 ALA A O 1
ATOM 1015 N N . ASP A 1 131 ? -0.737 -11.122 -16.262 1.00 97.81 131 ASP A N 1
ATOM 1016 C CA . ASP A 1 131 ? -1.472 -11.782 -15.184 1.00 97.81 131 ASP A CA 1
ATOM 1017 C C . ASP A 1 131 ? -2.431 -10.789 -14.495 1.00 97.81 131 ASP A C 1
ATOM 1019 O O . ASP A 1 131 ? -3.566 -11.148 -14.182 1.00 97.81 131 ASP A O 1
ATOM 1023 N N . SER A 1 132 ? -2.026 -9.522 -14.294 1.00 95.38 132 SER A N 1
ATOM 1024 C CA . SER A 1 132 ? -2.912 -8.512 -13.696 1.00 95.38 132 SER A CA 1
ATOM 1025 C C . SER A 1 132 ? -4.087 -8.177 -14.611 1.00 95.38 132 SER A C 1
ATOM 1027 O O . SER A 1 132 ? -5.219 -8.079 -14.140 1.00 95.38 132 SER A O 1
ATOM 1029 N N . LEU A 1 133 ? -3.850 -8.051 -15.919 1.00 95.75 133 LEU A N 1
ATOM 1030 C CA . LEU A 1 133 ? -4.919 -7.846 -16.892 1.00 95.75 133 LEU A CA 1
ATOM 1031 C C . LEU A 1 133 ? -5.910 -9.014 -16.879 1.00 95.75 133 LEU A C 1
ATOM 1033 O O . LEU A 1 133 ? -7.117 -8.778 -16.896 1.00 95.75 133 LEU A O 1
ATOM 1037 N N . GLN A 1 134 ? -5.413 -10.250 -16.806 1.00 97.00 134 GLN A N 1
ATOM 1038 C CA . GLN A 1 134 ? -6.262 -11.436 -16.734 1.00 97.00 134 GLN A CA 1
ATOM 1039 C C . GLN A 1 134 ? -7.121 -11.431 -15.462 1.00 97.00 134 GLN A C 1
ATOM 1041 O O . GLN A 1 134 ? -8.338 -11.555 -15.556 1.00 97.00 134 GLN A O 1
ATOM 1046 N N . ALA A 1 135 ? -6.523 -11.165 -14.296 1.00 91.81 135 ALA A N 1
ATOM 1047 C CA . ALA A 1 135 ? -7.263 -11.047 -13.038 1.00 91.81 135 ALA A CA 1
ATOM 1048 C C . ALA A 1 135 ? -8.349 -9.953 -13.091 1.00 91.81 135 ALA A C 1
ATOM 1050 O O . ALA A 1 135 ? -9.450 -10.142 -12.578 1.00 91.81 135 ALA A O 1
ATOM 1051 N N . ALA A 1 136 ? -8.078 -8.827 -13.761 1.00 89.25 136 ALA A N 1
ATOM 1052 C CA . ALA A 1 136 ? -9.073 -7.774 -13.960 1.00 89.25 136 ALA A CA 1
ATOM 1053 C C . ALA A 1 136 ? -10.241 -8.222 -14.856 1.00 89.25 136 ALA A C 1
ATOM 1055 O O . ALA A 1 136 ? -11.391 -7.894 -14.562 1.00 89.25 136 ALA A O 1
ATOM 1056 N N . VAL A 1 137 ? -9.960 -8.968 -15.930 1.00 94.81 137 VAL A N 1
ATOM 1057 C CA . VAL A 1 137 ? -10.984 -9.540 -16.824 1.00 94.81 137 VAL A CA 1
ATOM 1058 C C . VAL A 1 137 ? -11.843 -10.572 -16.095 1.00 94.81 137 VAL A C 1
ATOM 1060 O O . VAL A 1 137 ? -13.062 -10.573 -16.258 1.00 94.81 137 VAL A O 1
ATOM 1063 N N . ASP A 1 138 ? -11.223 -11.396 -15.253 1.00 93.69 138 ASP A N 1
ATOM 1064 C CA . ASP A 1 138 ? -11.902 -12.433 -14.470 1.00 93.69 138 ASP A CA 1
ATOM 1065 C C . ASP A 1 138 ? -12.680 -11.860 -13.269 1.00 93.69 138 ASP A C 1
ATOM 1067 O O . ASP A 1 138 ? -13.392 -12.587 -12.576 1.00 93.69 138 ASP A O 1
ATOM 1071 N N . GLY A 1 139 ? -12.566 -10.551 -13.015 1.00 85.38 139 GLY A N 1
ATOM 1072 C CA . GLY A 1 139 ? -13.194 -9.883 -11.877 1.00 85.38 139 GLY A CA 1
ATOM 1073 C C . GLY A 1 139 ? -12.532 -10.197 -10.531 1.00 85.38 139 GLY A C 1
ATOM 1074 O O . GLY A 1 139 ? -13.078 -9.830 -9.488 1.00 85.38 139 GLY A O 1
ATOM 1075 N N . ASP A 1 140 ? -11.356 -10.830 -10.528 1.00 84.44 140 ASP A N 1
ATOM 1076 C CA . ASP A 1 140 ? -10.566 -11.071 -9.322 1.00 84.44 140 ASP A CA 1
ATOM 1077 C C . ASP A 1 140 ? -9.814 -9.796 -8.925 1.00 84.44 140 ASP A C 1
ATOM 1079 O O . ASP A 1 140 ? -8.629 -9.585 -9.205 1.00 84.44 140 ASP A O 1
ATOM 1083 N N . LEU A 1 141 ? -10.550 -8.902 -8.267 1.00 79.06 141 LEU A N 1
ATOM 1084 C CA . LEU A 1 141 ? -10.036 -7.615 -7.822 1.00 79.06 141 LEU A CA 1
ATOM 1085 C C . LEU A 1 141 ? -8.857 -7.764 -6.849 1.00 79.06 141 LEU A C 1
ATOM 1087 O O . LEU A 1 141 ? -7.940 -6.941 -6.889 1.00 79.06 141 LEU A O 1
ATOM 1091 N N . ILE A 1 142 ? -8.874 -8.780 -5.980 1.00 79.31 142 ILE A N 1
ATOM 1092 C CA . ILE A 1 142 ? -7.825 -9.004 -4.975 1.00 79.31 142 ILE A CA 1
ATOM 1093 C C . ILE A 1 142 ? -6.522 -9.371 -5.681 1.00 79.31 142 ILE A C 1
ATOM 1095 O O . ILE A 1 142 ? -5.475 -8.767 -5.413 1.00 79.31 142 ILE A O 1
ATOM 1099 N N . GLU A 1 143 ? -6.590 -10.312 -6.619 1.00 86.06 143 GLU A N 1
ATOM 1100 C CA . GLU A 1 143 ? -5.422 -10.752 -7.369 1.00 86.06 143 GLU A CA 1
ATOM 1101 C C . GLU A 1 143 ? -4.914 -9.662 -8.321 1.00 86.06 143 GLU A C 1
ATOM 1103 O O . GLU A 1 143 ? -3.708 -9.400 -8.362 1.00 86.06 143 GLU A O 1
ATOM 1108 N N . PHE A 1 144 ? -5.814 -8.926 -8.986 1.00 88.00 144 PHE A N 1
ATOM 1109 C CA . PHE A 1 144 ? -5.455 -7.747 -9.782 1.00 88.00 144 PHE A CA 1
ATOM 1110 C C . PHE A 1 144 ? -4.651 -6.741 -8.952 1.00 88.00 144 PHE A C 1
ATOM 1112 O O . PHE A 1 144 ? -3.559 -6.327 -9.342 1.00 88.00 144 PHE A O 1
ATOM 1119 N N . ILE A 1 145 ? -5.162 -6.382 -7.771 1.00 83.19 145 ILE A N 1
ATOM 1120 C CA . ILE A 1 145 ? -4.517 -5.481 -6.809 1.00 83.19 145 ILE A CA 1
ATOM 1121 C C . ILE A 1 145 ? -3.125 -6.004 -6.442 1.00 83.19 145 ILE A C 1
ATOM 1123 O O . ILE A 1 145 ? -2.144 -5.245 -6.456 1.00 83.19 145 ILE A O 1
ATOM 1127 N N . ARG A 1 146 ? -3.006 -7.287 -6.106 1.00 87.19 146 ARG A N 1
ATOM 1128 C CA . ARG A 1 146 ? -1.727 -7.889 -5.720 1.00 87.19 146 ARG A CA 1
ATOM 1129 C C . ARG A 1 146 ? -0.705 -7.795 -6.859 1.00 87.19 146 ARG A C 1
ATOM 1131 O O . ARG A 1 146 ? 0.393 -7.273 -6.644 1.00 87.19 146 ARG A O 1
ATOM 1138 N N . LEU A 1 147 ? -1.085 -8.224 -8.061 1.00 93.56 147 LEU A N 1
ATOM 1139 C CA . LEU A 1 147 ? -0.229 -8.257 -9.250 1.00 93.56 147 LEU A CA 1
ATOM 1140 C C . LEU A 1 147 ? 0.158 -6.853 -9.733 1.00 93.56 147 LEU A C 1
ATOM 1142 O O . LEU A 1 147 ? 1.335 -6.601 -9.993 1.00 93.56 147 LEU A O 1
ATOM 1146 N N . ASP A 1 148 ? -0.788 -5.911 -9.756 1.00 92.75 148 ASP A N 1
ATOM 1147 C CA . ASP A 1 148 ? -0.545 -4.500 -10.083 1.00 92.75 148 ASP A CA 1
ATOM 1148 C C . ASP A 1 148 ? 0.456 -3.850 -9.109 1.00 92.75 148 ASP A C 1
ATOM 1150 O O . ASP A 1 148 ? 1.369 -3.135 -9.526 1.00 92.75 148 ASP A O 1
ATOM 1154 N N . THR A 1 149 ? 0.358 -4.132 -7.802 1.00 91.44 149 THR A N 1
ATOM 1155 C CA . THR A 1 149 ? 1.371 -3.638 -6.848 1.00 91.44 149 THR A CA 1
ATOM 1156 C C . THR A 1 149 ? 2.734 -4.230 -7.157 1.00 91.44 149 THR A C 1
ATOM 1158 O O . THR A 1 149 ? 3.717 -3.491 -7.217 1.00 91.44 149 THR A O 1
ATOM 1161 N N . SER A 1 150 ? 2.808 -5.549 -7.345 1.00 94.38 150 SER A N 1
ATOM 1162 C CA . SER A 1 150 ? 4.069 -6.232 -7.630 1.00 94.38 150 SER A CA 1
ATOM 1163 C C . SER A 1 150 ? 4.739 -5.693 -8.892 1.00 94.38 150 SER A C 1
ATOM 1165 O O . SER A 1 150 ? 5.944 -5.443 -8.864 1.00 94.38 150 SER A O 1
ATOM 1167 N N . LEU A 1 151 ? 3.967 -5.441 -9.954 1.00 95.75 151 LEU A N 1
ATOM 1168 C CA . LEU A 1 151 ? 4.460 -4.836 -11.189 1.00 95.75 151 LEU A CA 1
ATOM 1169 C C . LEU A 1 151 ? 5.113 -3.479 -10.918 1.00 95.75 151 LEU A C 1
ATOM 1171 O O . LEU A 1 151 ? 6.302 -3.298 -11.179 1.00 95.75 151 LEU A O 1
ATOM 1175 N N . HIS A 1 152 ? 4.364 -2.532 -10.352 1.00 94.69 152 HIS A N 1
ATOM 1176 C CA . HIS A 1 152 ? 4.867 -1.175 -10.154 1.00 94.69 152 HIS A CA 1
ATOM 1177 C C . HIS A 1 152 ? 6.057 -1.119 -9.191 1.00 94.69 152 HIS A C 1
ATOM 1179 O O . HIS A 1 152 ? 7.031 -0.422 -9.467 1.00 94.69 152 HIS A O 1
ATOM 1185 N N . LEU A 1 153 ? 6.034 -1.877 -8.089 1.00 95.12 153 LEU A N 1
ATOM 1186 C CA . LEU A 1 153 ? 7.180 -1.933 -7.176 1.00 95.12 153 LEU A CA 1
ATOM 1187 C C . LEU A 1 153 ? 8.417 -2.553 -7.844 1.00 95.12 153 LEU A C 1
ATOM 1189 O O . LEU A 1 153 ? 9.528 -2.080 -7.604 1.00 95.12 153 LEU A O 1
ATOM 1193 N N . GLY A 1 154 ? 8.232 -3.559 -8.705 1.00 94.81 154 GLY A N 1
ATOM 1194 C CA . GLY A 1 154 ? 9.307 -4.147 -9.507 1.00 94.81 154 GLY A CA 1
ATOM 1195 C C . GLY A 1 154 ? 9.948 -3.132 -10.456 1.00 94.81 154 GLY A C 1
ATOM 1196 O O . GLY A 1 154 ? 11.171 -3.005 -10.482 1.00 94.81 154 GLY A O 1
ATOM 1197 N N . LEU A 1 155 ? 9.138 -2.335 -11.160 1.00 95.12 155 LEU A N 1
ATOM 1198 C CA . LEU A 1 155 ? 9.637 -1.279 -12.050 1.00 95.12 155 LEU A CA 1
ATOM 1199 C C . LEU A 1 155 ? 10.410 -0.188 -11.283 1.00 95.12 155 LEU A C 1
ATOM 1201 O O . LEU A 1 155 ? 11.449 0.284 -11.740 1.00 95.12 155 LEU A O 1
ATOM 1205 N N . LEU A 1 156 ? 9.946 0.199 -10.091 1.00 95.38 156 LEU A N 1
ATOM 1206 C CA . LEU A 1 156 ? 10.659 1.165 -9.242 1.00 95.38 156 LEU A CA 1
ATOM 1207 C C . LEU A 1 156 ? 11.981 0.606 -8.704 1.00 95.38 156 LEU A C 1
ATOM 1209 O O . LEU A 1 156 ? 12.965 1.343 -8.589 1.00 95.38 156 LEU A O 1
ATOM 1213 N N . LYS A 1 157 ? 12.022 -0.696 -8.403 1.00 94.50 157 LYS A N 1
ATOM 1214 C CA . LYS A 1 157 ? 13.251 -1.391 -8.010 1.00 94.50 157 LYS A CA 1
ATOM 1215 C C . LYS A 1 157 ? 14.251 -1.436 -9.167 1.00 94.50 157 LYS A C 1
ATOM 1217 O O . LYS A 1 157 ? 15.426 -1.160 -8.937 1.00 94.50 157 LYS A O 1
ATOM 1222 N N . ALA A 1 158 ? 13.787 -1.682 -10.395 1.00 94.38 158 ALA A N 1
ATOM 1223 C CA . ALA A 1 158 ? 14.608 -1.611 -11.608 1.00 94.38 158 ALA A CA 1
ATOM 1224 C C . ALA A 1 158 ? 15.201 -0.207 -11.835 1.00 94.38 158 ALA A C 1
ATOM 1226 O O . ALA A 1 158 ? 16.325 -0.073 -12.309 1.00 94.38 158 A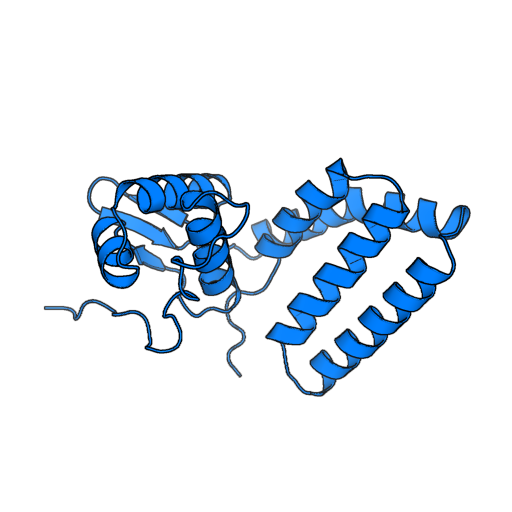LA A O 1
ATOM 1227 N N . ALA A 1 159 ? 14.495 0.847 -11.409 1.00 94.19 159 ALA A N 1
ATOM 1228 C CA . ALA A 1 159 ? 15.003 2.223 -11.412 1.00 94.19 159 ALA A CA 1
ATOM 1229 C C . ALA A 1 159 ? 16.089 2.501 -10.343 1.00 94.19 159 ALA A C 1
ATOM 1231 O O . ALA A 1 159 ? 16.583 3.632 -10.254 1.00 94.19 159 ALA A O 1
ATOM 1232 N N . GLY A 1 160 ? 16.423 1.511 -9.504 1.00 93.06 160 GLY A N 1
ATOM 1233 C CA . GLY A 1 160 ? 17.436 1.599 -8.452 1.00 93.06 160 GLY A CA 1
ATOM 1234 C C . GLY A 1 160 ? 17.020 2.426 -7.233 1.00 93.06 160 GLY A C 1
ATOM 1235 O O . GLY A 1 160 ? 17.887 2.918 -6.515 1.00 93.06 160 GLY A O 1
ATOM 1236 N N . ASN A 1 161 ? 15.717 2.634 -6.998 1.00 93.06 161 ASN A N 1
ATOM 1237 C CA . ASN A 1 161 ? 15.236 3.515 -5.929 1.00 93.06 161 ASN A CA 1
ATOM 1238 C C . ASN A 1 161 ? 14.445 2.764 -4.845 1.00 93.06 161 ASN A C 1
ATOM 1240 O O . ASN A 1 161 ? 13.215 2.789 -4.804 1.00 93.06 161 ASN A O 1
ATOM 1244 N N . ASP A 1 162 ? 15.168 2.136 -3.918 1.00 92.75 162 ASP A N 1
ATOM 1245 C CA . ASP A 1 162 ? 14.587 1.399 -2.785 1.00 92.75 162 ASP A CA 1
ATOM 1246 C C . ASP A 1 162 ? 13.766 2.266 -1.826 1.00 92.75 162 ASP A C 1
ATOM 1248 O O . ASP A 1 162 ? 12.789 1.810 -1.227 1.00 92.75 162 ASP A O 1
ATOM 1252 N N . VAL A 1 163 ? 14.133 3.541 -1.697 1.00 94.38 163 VAL A N 1
ATOM 1253 C CA . VAL A 1 163 ? 13.383 4.495 -0.877 1.00 94.38 163 VAL A CA 1
ATOM 1254 C C . VAL A 1 163 ? 12.003 4.732 -1.492 1.00 94.38 163 VAL A C 1
ATOM 1256 O O . VAL A 1 163 ? 10.996 4.651 -0.785 1.00 94.38 163 VAL A O 1
ATOM 1259 N N . ALA A 1 164 ? 11.935 4.929 -2.811 1.00 94.44 164 ALA A N 1
ATOM 1260 C CA . ALA A 1 164 ? 10.671 5.064 -3.527 1.00 94.44 164 ALA A CA 1
ATOM 1261 C C . ALA A 1 164 ? 9.814 3.795 -3.432 1.00 94.44 164 ALA A C 1
ATOM 1263 O O . ALA A 1 164 ? 8.614 3.909 -3.203 1.00 94.44 164 ALA A O 1
ATOM 1264 N N . VAL A 1 165 ? 10.408 2.599 -3.526 1.00 94.25 165 VAL A N 1
ATOM 1265 C CA . VAL A 1 165 ? 9.678 1.325 -3.364 1.00 94.25 165 VAL A CA 1
ATOM 1266 C C . VAL A 1 165 ? 8.933 1.278 -2.025 1.00 94.25 165 VAL A C 1
ATOM 1268 O O . VAL A 1 165 ? 7.750 0.929 -1.994 1.00 94.25 165 VAL A O 1
ATOM 1271 N N . ARG A 1 166 ? 9.584 1.667 -0.919 1.00 88.50 166 ARG A N 1
ATOM 1272 C CA . ARG A 1 166 ? 8.942 1.687 0.409 1.00 88.50 166 ARG A CA 1
ATOM 1273 C C . ARG A 1 166 ? 7.788 2.684 0.484 1.00 88.50 166 ARG A C 1
ATOM 1275 O O . ARG A 1 166 ? 6.707 2.326 0.946 1.00 88.50 166 ARG A O 1
ATOM 1282 N N . HIS A 1 167 ? 7.993 3.914 0.013 1.00 90.88 167 HIS A N 1
ATOM 1283 C CA . HIS A 1 167 ? 6.956 4.947 0.091 1.00 90.88 167 HIS A CA 1
ATOM 1284 C C . HIS A 1 16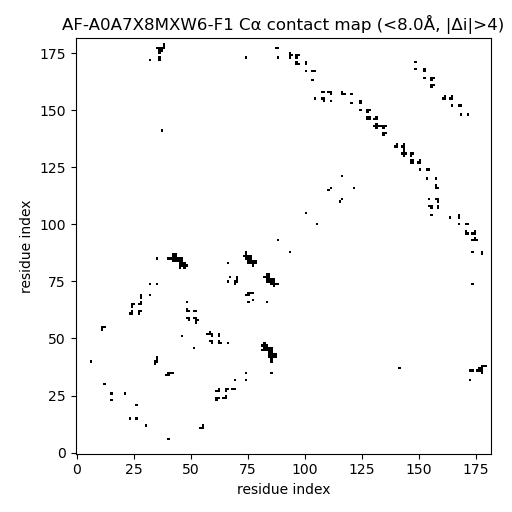7 ? 5.781 4.663 -0.848 1.00 90.88 167 HIS A C 1
ATOM 1286 O O . HIS A 1 167 ? 4.627 4.759 -0.433 1.00 90.88 167 HIS A O 1
ATOM 1292 N N . VAL A 1 168 ? 6.046 4.238 -2.085 1.00 92.19 168 VAL A N 1
ATOM 1293 C CA . VAL A 1 168 ? 4.988 3.914 -3.050 1.00 92.19 168 VAL A CA 1
ATOM 1294 C C . VAL A 1 168 ? 4.177 2.701 -2.601 1.00 92.19 168 VAL A C 1
ATOM 1296 O O . VAL A 1 168 ? 2.965 2.698 -2.798 1.00 92.19 168 VAL A O 1
ATOM 1299 N N . ARG A 1 169 ? 4.783 1.707 -1.933 1.00 88.06 169 ARG A N 1
ATOM 1300 C CA . ARG A 1 169 ? 4.030 0.583 -1.346 1.00 88.06 169 ARG A CA 1
ATOM 1301 C C . ARG A 1 169 ? 2.932 1.079 -0.402 1.00 88.06 169 ARG A C 1
ATOM 1303 O O . ARG A 1 169 ? 1.785 0.663 -0.539 1.00 88.06 169 ARG A O 1
ATOM 1310 N N . SER A 1 170 ? 3.275 1.996 0.501 1.00 81.81 170 SER A N 1
ATOM 1311 C CA . SER A 1 170 ? 2.308 2.606 1.418 1.00 81.81 170 SER A CA 1
ATOM 1312 C C . SER A 1 170 ? 1.252 3.420 0.659 1.00 81.81 170 SER A C 1
ATOM 1314 O O . SER A 1 170 ? 0.058 3.193 0.836 1.00 81.81 170 SER A O 1
ATOM 1316 N N . LEU A 1 171 ? 1.658 4.278 -0.283 1.00 85.50 171 LEU A N 1
ATOM 1317 C CA . LEU A 1 171 ? 0.712 5.100 -1.050 1.00 85.50 171 LEU A CA 1
ATOM 1318 C C . LEU A 1 171 ? -0.267 4.273 -1.899 1.00 85.50 171 LEU A C 1
ATOM 1320 O O . LEU A 1 171 ? -1.436 4.637 -2.005 1.00 85.50 171 LEU A O 1
ATOM 1324 N N . ARG A 1 172 ? 0.168 3.152 -2.489 1.00 84.81 172 ARG A N 1
ATOM 1325 C CA . ARG A 1 172 ? -0.725 2.240 -3.227 1.00 84.81 172 ARG A CA 1
ATOM 1326 C C . ARG A 1 172 ? -1.695 1.515 -2.303 1.00 84.81 172 ARG A C 1
ATOM 1328 O O . ARG A 1 172 ? -2.831 1.296 -2.699 1.00 84.81 172 ARG A O 1
ATOM 1335 N N . SER A 1 173 ? -1.262 1.175 -1.092 1.00 74.44 173 SER A N 1
ATOM 1336 C CA . SER A 1 173 ? -2.122 0.596 -0.057 1.00 74.44 173 SER A CA 1
ATOM 1337 C C . SER A 1 173 ? -3.270 1.544 0.315 1.00 74.44 173 SER A C 1
ATOM 1339 O O . SER A 1 173 ? -4.401 1.101 0.477 1.00 74.44 173 SER A O 1
ATOM 1341 N N . LEU A 1 174 ? -2.986 2.847 0.398 1.00 68.00 174 LEU A N 1
ATOM 1342 C CA . LEU A 1 174 ? -3.936 3.892 0.808 1.00 68.00 174 LEU A CA 1
ATOM 1343 C C . LEU A 1 174 ? -4.826 4.396 -0.341 1.00 68.00 174 LEU A C 1
ATOM 1345 O O . LEU A 1 174 ? -5.961 4.808 -0.123 1.00 68.00 174 LEU A O 1
ATOM 1349 N N . ALA A 1 175 ? -4.329 4.356 -1.580 1.00 61.09 175 ALA A N 1
ATOM 1350 C CA . ALA A 1 175 ? -5.078 4.789 -2.761 1.00 61.09 175 ALA A CA 1
ATOM 1351 C C . ALA A 1 175 ? -6.132 3.769 -3.235 1.00 61.09 175 ALA A C 1
ATOM 1353 O O . ALA A 1 175 ? -6.895 4.068 -4.156 1.00 61.09 175 ALA A O 1
ATOM 1354 N N . ARG A 1 176 ? -6.153 2.558 -2.664 1.00 62.53 176 ARG A N 1
ATOM 1355 C CA . ARG A 1 176 ? -7.028 1.464 -3.103 1.00 62.53 176 ARG A CA 1
ATOM 1356 C C . ARG A 1 176 ? -8.376 1.481 -2.387 1.00 62.53 176 ARG A C 1
ATOM 1358 O O . ARG A 1 176 ? -8.504 1.931 -1.257 1.00 62.53 176 ARG A O 1
ATOM 1365 N N . LEU A 1 177 ? -9.383 1.064 -3.148 1.00 54.84 177 LEU A N 1
ATOM 1366 C CA . LEU A 1 177 ? -10.809 1.279 -2.933 1.00 54.84 177 LEU A CA 1
ATOM 1367 C C . LEU A 1 177 ? -11.324 0.816 -1.568 1.00 54.84 177 LEU A C 1
ATOM 1369 O O . LEU A 1 177 ? -11.092 -0.310 -1.158 1.00 54.84 177 LEU A O 1
ATOM 1373 N N . THR A 1 178 ? -12.166 1.650 -0.963 1.00 46.56 178 THR A N 1
ATOM 1374 C CA . THR A 1 178 ? -13.282 1.198 -0.134 1.00 46.56 178 THR A CA 1
ATOM 1375 C C . THR A 1 178 ? -14.490 0.970 -1.052 1.00 46.56 178 THR A C 1
ATOM 1377 O O . THR A 1 178 ? -14.822 1.841 -1.856 1.00 46.56 178 THR A O 1
ATOM 1380 N N . GLY A 1 179 ? -15.154 -0.189 -0.944 1.00 45.28 179 GLY A N 1
ATOM 1381 C CA . GLY A 1 179 ? -16.532 -0.355 -1.433 1.00 45.28 179 GLY A CA 1
ATOM 1382 C C . GLY A 1 179 ? -16.781 -1.121 -2.740 1.00 45.28 179 GLY A C 1
ATOM 1383 O O . GLY A 1 179 ? 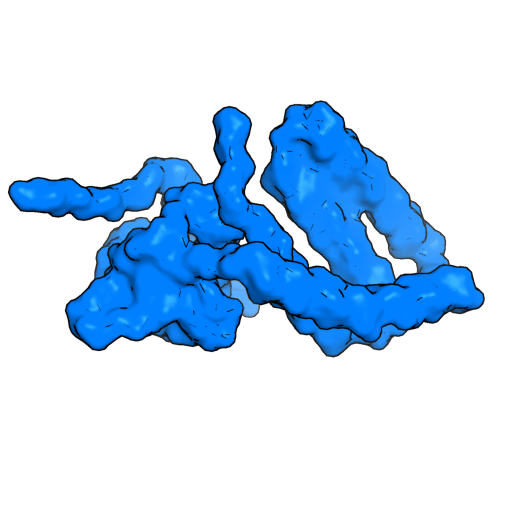-17.850 -0.941 -3.310 1.00 45.28 179 GLY A O 1
ATOM 1384 N N . LEU A 1 180 ? -15.885 -1.995 -3.213 1.00 44.44 180 LEU A N 1
ATOM 1385 C CA . LEU A 1 180 ? -16.204 -2.906 -4.328 1.00 44.44 180 LEU A CA 1
ATOM 1386 C C . LEU A 1 180 ? -16.568 -4.304 -3.818 1.00 44.44 180 LEU A C 1
ATOM 1388 O O . LEU A 1 180 ? -15.823 -5.262 -3.993 1.00 44.44 180 LEU A O 1
ATOM 1392 N N . ARG A 1 181 ? -17.742 -4.414 -3.193 1.00 36.78 181 ARG A N 1
ATOM 1393 C CA . ARG A 1 181 ? -18.526 -5.643 -3.339 1.00 36.78 181 ARG A CA 1
ATOM 1394 C C . ARG A 1 181 ? -19.382 -5.457 -4.587 1.00 36.78 181 ARG A C 1
ATOM 1396 O O . ARG A 1 181 ? -20.167 -4.511 -4.635 1.00 36.78 181 ARG A O 1
ATOM 1403 N N . ALA A 1 182 ? -19.150 -6.303 -5.588 1.00 35.28 182 ALA A N 1
ATOM 1404 C CA . ALA A 1 182 ? -20.185 -6.644 -6.557 1.00 35.28 182 ALA A CA 1
ATOM 1405 C C . ALA A 1 182 ? -21.335 -7.365 -5.835 1.00 35.28 182 ALA A C 1
ATOM 1407 O O . ALA A 1 182 ? -21.049 -8.044 -4.817 1.00 35.28 182 ALA A O 1
#